Protein AF-0000000072998826 (afdb_homodimer)

Secondary structure (DSSP, 8-state):
-HHHHHHHHHHHHHHHHHHHHHHHHHHHHHHHHHHHHHHHHHHHHHHHHHHHHHHHHHHHHHHHHHHHHSPPP-SSHHHHHHHHHHHHHHHHHHSTTS---HHHHHHHHHH-TTSTTTHHHHHHHTTT-----------/-HHHHHHHHHHHHHHHHHHHHHHHHHHHHHHHHHHHHHHHHHHHHHHHHHHHHHHHHHHHHHHHHHHHHSPPP-SSHHHHHHHHHHHHHHHHHHSGGG---HHHHHHHHHH-TTSTTTHHHHHHHTTT-----------

Structure (mmCIF, N/CA/C/O backbone):
data_AF-0000000072998826-model_v1
#
loop_
_entity.id
_entity.type
_entity.pdbx_description
1 polymer 'Cathepsin propeptide inhibitor domain-containing protein'
#
loop_
_atom_site.group_PDB
_atom_site.id
_atom_site.type_symbol
_atom_site.label_atom_id
_atom_site.label_alt_id
_atom_site.label_comp_id
_atom_site.label_asym_id
_atom_site.label_entity_id
_atom_site.label_seq_id
_atom_site.pdbx_PDB_ins_code
_atom_site.Cartn_x
_atom_site.Cartn_y
_atom_site.Cartn_z
_atom_site.occupancy
_atom_site.B_iso_or_equiv
_atom_site.auth_seq_id
_atom_site.auth_comp_id
_atom_site.auth_asym_id
_atom_site.auth_atom_id
_atom_site.pdbx_PDB_model_num
ATOM 1 N N . MET A 1 1 ? 0.673 -56.906 -34.375 1 71.69 1 MET A N 1
ATOM 2 C CA . MET A 1 1 ? 1.195 -56.5 -33.062 1 71.69 1 MET A CA 1
ATOM 3 C C . MET A 1 1 ? 2.031 -55.219 -33.188 1 71.69 1 MET A C 1
ATOM 5 O O . MET A 1 1 ? 1.903 -54.312 -32.375 1 71.69 1 MET A O 1
ATOM 9 N N . ALA A 1 2 ? 2.758 -55 -34.25 1 84.88 2 ALA A N 1
ATOM 10 C CA . ALA A 1 2 ? 3.6 -53.844 -34.5 1 84.88 2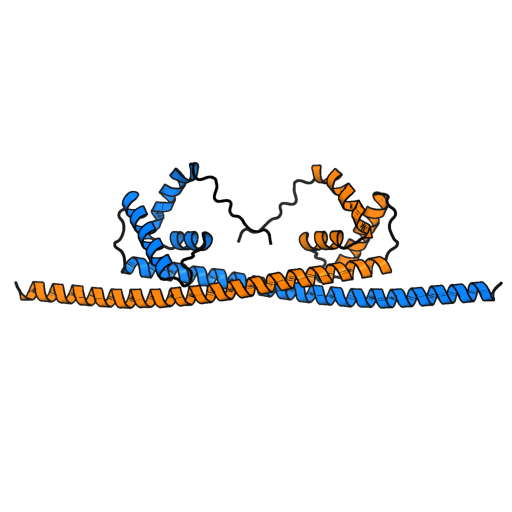 ALA A CA 1
ATOM 11 C C . ALA A 1 2 ? 2.752 -52.594 -34.688 1 84.88 2 ALA A C 1
ATOM 13 O O . ALA A 1 2 ? 3.047 -51.531 -34.125 1 84.88 2 ALA A O 1
ATOM 14 N N . ASP A 1 3 ? 1.588 -52.781 -35.312 1 88.94 3 ASP A N 1
ATOM 15 C CA . ASP A 1 3 ? 0.734 -51.656 -35.656 1 88.94 3 ASP A CA 1
ATOM 16 C C . ASP A 1 3 ? 0.104 -51.031 -34.438 1 88.94 3 ASP A C 1
ATOM 18 O O . ASP A 1 3 ? 0.026 -49.812 -34.312 1 88.94 3 ASP A O 1
ATOM 22 N N . PHE A 1 4 ? -0.142 -51.906 -33.5 1 91.56 4 PHE A N 1
ATOM 23 C CA . PHE A 1 4 ? -0.764 -51.469 -32.25 1 91.56 4 PHE A CA 1
ATOM 24 C C . PHE A 1 4 ? 0.203 -50.594 -31.453 1 91.56 4 PHE A C 1
ATOM 26 O O . PHE A 1 4 ? -0.167 -49.531 -30.969 1 91.56 4 PHE A O 1
ATOM 33 N N . TRP A 1 5 ? 1.417 -51 -31.266 1 91.62 5 TRP A N 1
ATOM 34 C CA . TRP A 1 5 ? 2.422 -50.281 -30.484 1 91.62 5 TRP A CA 1
ATOM 35 C C . TRP A 1 5 ? 2.797 -48.969 -31.141 1 91.62 5 TRP A C 1
ATOM 37 O O . TRP A 1 5 ? 3.02 -47.969 -30.469 1 91.62 5 TRP A O 1
ATOM 47 N N . ASP A 1 6 ? 2.832 -49 -32.469 1 89.88 6 ASP A N 1
ATOM 48 C CA . ASP A 1 6 ? 3.131 -47.781 -33.219 1 89.88 6 ASP A CA 1
ATOM 49 C C . ASP A 1 6 ? 2.033 -46.719 -33.031 1 89.88 6 ASP A C 1
ATOM 51 O O . ASP A 1 6 ? 2.322 -45.531 -32.844 1 89.88 6 ASP A O 1
ATOM 55 N N . ASP A 1 7 ? 0.836 -47.156 -33.062 1 90.12 7 ASP A N 1
ATOM 56 C CA . ASP A 1 7 ? -0.296 -46.281 -32.844 1 90.12 7 ASP A CA 1
ATOM 57 C C . ASP A 1 7 ? -0.26 -45.688 -31.422 1 90.12 7 ASP A C 1
ATOM 59 O O . ASP A 1 7 ? -0.515 -44.5 -31.219 1 90.12 7 ASP A O 1
ATOM 63 N N . LEU A 1 8 ? 0.048 -46.562 -30.469 1 91.31 8 LEU A N 1
ATOM 64 C CA . LEU A 1 8 ? 0.125 -46.125 -29.078 1 91.31 8 LEU A CA 1
ATOM 65 C C . LEU A 1 8 ? 1.233 -45.094 -28.875 1 91.31 8 LEU A C 1
ATOM 67 O O . LEU A 1 8 ? 1.051 -44.125 -28.172 1 91.31 8 LEU A O 1
ATOM 71 N N . LEU A 1 9 ? 2.338 -45.375 -29.453 1 91.25 9 LEU A N 1
ATOM 72 C CA . LEU A 1 9 ? 3.465 -44.438 -29.375 1 91.25 9 LEU A CA 1
ATOM 73 C C . LEU A 1 9 ? 3.117 -43.094 -29.984 1 91.25 9 LEU A C 1
ATOM 75 O O . LEU A 1 9 ? 3.502 -42.062 -29.469 1 91.25 9 LEU A O 1
ATOM 79 N N . GLU A 1 10 ? 2.465 -43.156 -31.172 1 90.06 10 GLU A N 1
ATOM 80 C CA . GLU A 1 10 ? 2.037 -41.938 -31.812 1 90.06 10 GLU A CA 1
ATOM 81 C C . GLU A 1 10 ? 1.059 -41.156 -30.938 1 90.06 10 GLU A C 1
ATOM 83 O O . GLU A 1 10 ? 1.143 -39.938 -30.844 1 90.06 10 GLU A O 1
ATOM 88 N N . GLN A 1 11 ? 0.151 -41.844 -30.312 1 90.38 11 GLN A N 1
ATOM 89 C CA . GLN A 1 11 ? -0.785 -41.219 -29.391 1 90.38 11 GLN A CA 1
ATOM 90 C C . GLN A 1 11 ? -0.051 -40.562 -28.219 1 90.38 11 GLN A C 1
ATOM 92 O O . GLN A 1 11 ? -0.371 -39.469 -27.797 1 90.38 11 GLN A O 1
ATOM 97 N N . CYS A 1 12 ? 0.859 -41.281 -27.641 1 88.88 12 CYS A N 1
ATOM 98 C CA . CYS A 1 12 ? 1.657 -40.781 -26.531 1 88.88 12 CYS A CA 1
ATOM 99 C C . CYS A 1 12 ? 2.428 -39.531 -26.938 1 88.88 12 CYS A C 1
ATOM 101 O O . CYS A 1 12 ? 2.48 -38.562 -26.188 1 88.88 12 CYS A O 1
ATOM 103 N N . ARG A 1 13 ? 2.973 -39.562 -28.109 1 87.88 13 ARG A N 1
ATOM 104 C CA . ARG A 1 13 ? 3.713 -38.438 -28.641 1 87.88 13 ARG A CA 1
ATOM 105 C C . ARG A 1 13 ? 2.799 -37.219 -28.828 1 87.88 13 ARG A C 1
ATOM 107 O O . ARG A 1 13 ? 3.162 -36.094 -28.469 1 87.88 13 ARG A O 1
ATOM 114 N N . ASN A 1 14 ? 1.736 -37.406 -29.469 1 88.88 14 ASN A N 1
ATOM 115 C CA . ASN A 1 14 ? 0.771 -36.344 -29.672 1 88.88 14 ASN A CA 1
ATOM 116 C C . ASN A 1 14 ? 0.321 -35.75 -28.344 1 88.88 14 ASN A C 1
ATOM 118 O O . ASN A 1 14 ? 0.207 -34.531 -28.219 1 88.88 14 ASN A O 1
ATOM 122 N N . GLN A 1 15 ? 0.046 -36.594 -27.344 1 87.06 15 GLN A N 1
ATOM 123 C CA . GLN A 1 15 ? -0.344 -36.125 -26.016 1 87.06 15 GLN A CA 1
ATOM 124 C C . GLN A 1 15 ? 0.776 -35.312 -25.375 1 87.06 15 GLN A C 1
ATOM 126 O O . GLN A 1 15 ? 0.521 -34.281 -24.734 1 87.06 15 GLN A O 1
ATOM 131 N N . TYR A 1 16 ? 1.917 -35.781 -25.562 1 87.62 16 TYR A N 1
ATOM 132 C CA . TYR A 1 16 ? 3.076 -35.062 -25.016 1 87.62 16 TYR A CA 1
ATOM 133 C C . TYR A 1 16 ? 3.219 -33.688 -25.641 1 87.62 16 TYR A C 1
ATOM 135 O O . TYR A 1 16 ? 3.434 -32.719 -24.922 1 87.62 16 TYR A O 1
ATOM 143 N N . GLU A 1 17 ? 3.133 -33.594 -26.938 1 89.44 17 GLU A N 1
ATOM 144 C CA . GLU A 1 17 ? 3.24 -32.344 -27.656 1 89.44 17 GLU A CA 1
ATOM 145 C C . GLU A 1 17 ? 2.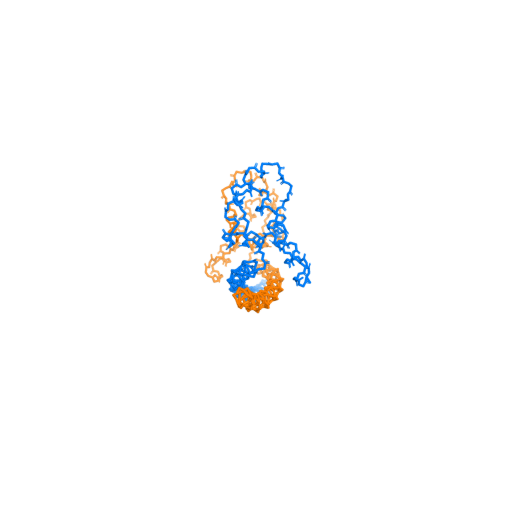121 -31.375 -27.234 1 89.44 17 GLU A C 1
ATOM 147 O O . GLU A 1 17 ? 2.354 -30.188 -27.062 1 89.44 17 GLU A O 1
ATOM 152 N N . PHE A 1 18 ? 1.027 -31.969 -27.125 1 89.19 18 PHE A N 1
ATOM 153 C CA . PHE A 1 18 ? -0.114 -31.172 -26.688 1 89.19 18 PHE A CA 1
ATOM 154 C C . PHE A 1 18 ? 0.123 -30.609 -25.281 1 89.19 18 PHE A C 1
ATOM 156 O O . PHE A 1 18 ? -0.052 -29.422 -25.047 1 89.19 18 PHE A O 1
ATOM 163 N N . ASN A 1 19 ? 0.564 -31.422 -24.391 1 89.5 19 ASN A N 1
ATOM 164 C CA . ASN A 1 19 ? 0.85 -31 -23.016 1 89.5 19 ASN A CA 1
ATOM 165 C C . ASN A 1 19 ? 1.956 -29.953 -22.969 1 89.5 19 ASN A C 1
ATOM 167 O O . ASN A 1 19 ? 1.872 -28.984 -22.219 1 89.5 19 ASN A O 1
ATOM 171 N N . GLN A 1 20 ? 2.885 -30.203 -23.844 1 92.38 20 GLN A N 1
ATOM 172 C CA . GLN A 1 20 ? 3.994 -29.25 -23.891 1 92.38 20 GLN A CA 1
ATOM 173 C C . GLN A 1 20 ? 3.529 -27.891 -24.391 1 92.38 20 GLN A C 1
ATOM 175 O O . GLN A 1 20 ? 3.971 -26.844 -23.891 1 92.38 20 GLN A O 1
ATOM 180 N N . GLY A 1 21 ? 2.676 -27.922 -25.375 1 93.62 21 GLY A N 1
ATOM 181 C CA . GLY A 1 21 ? 2.104 -26.688 -25.859 1 93.62 21 GLY A CA 1
ATOM 182 C C . GLY A 1 21 ? 1.329 -25.922 -24.812 1 93.62 21 GLY A C 1
ATOM 183 O O . GLY A 1 21 ? 1.486 -24.703 -24.672 1 93.62 21 GLY A O 1
ATOM 184 N N . PHE A 1 22 ? 0.55 -26.641 -24.016 1 95.06 22 PHE A N 1
ATOM 185 C CA . PHE A 1 22 ? -0.232 -26 -22.953 1 95.06 22 PHE A CA 1
ATOM 186 C C . PHE A 1 22 ? 0.671 -25.531 -21.828 1 95.06 22 PHE A C 1
ATOM 188 O O . PHE A 1 22 ? 0.442 -24.484 -21.234 1 95.06 22 PHE A O 1
ATOM 195 N N . ALA A 1 23 ? 1.641 -26.297 -21.484 1 95.38 23 ALA A N 1
ATOM 196 C CA . ALA A 1 23 ? 2.592 -25.906 -20.453 1 95.38 23 ALA A CA 1
ATOM 197 C C . ALA A 1 23 ? 3.295 -24.594 -20.828 1 95.38 23 ALA A C 1
ATOM 199 O O . ALA A 1 23 ? 3.426 -23.703 -20 1 95.38 23 ALA A O 1
ATOM 200 N N . ASN A 1 24 ? 3.689 -24.516 -22.094 1 95.38 24 ASN A N 1
ATOM 201 C CA . ASN A 1 24 ? 4.324 -23.297 -22.578 1 95.38 24 ASN A CA 1
ATOM 202 C C . ASN A 1 24 ? 3.371 -22.109 -22.516 1 95.38 24 ASN A C 1
ATOM 204 O O . ASN A 1 24 ? 3.777 -21 -22.188 1 95.38 24 ASN A O 1
ATOM 208 N N . HIS A 1 25 ? 2.176 -22.438 -22.906 1 96.88 25 HIS A N 1
ATOM 209 C CA . HIS A 1 25 ? 1.159 -21.391 -22.844 1 96.88 25 HIS A CA 1
ATOM 210 C C . HIS A 1 25 ? 0.992 -20.859 -21.422 1 96.88 25 HIS A C 1
ATOM 212 O O . HIS A 1 25 ? 1.025 -19.641 -21.203 1 96.88 25 HIS A O 1
ATOM 218 N N . TYR A 1 26 ? 0.845 -21.688 -20.469 1 97 26 TYR A N 1
ATOM 219 C CA . TYR A 1 26 ? 0.688 -21.281 -19.062 1 97 26 TYR A CA 1
ATOM 220 C C . TYR A 1 26 ? 1.938 -20.578 -18.562 1 97 26 TYR A C 1
ATOM 222 O O . TYR A 1 26 ? 1.846 -19.594 -17.812 1 97 26 TYR A O 1
ATOM 230 N N . GLN A 1 27 ? 3.057 -21.016 -18.938 1 96.31 27 GLN A N 1
ATOM 231 C CA . GLN A 1 27 ? 4.309 -20.375 -18.562 1 96.31 27 GLN A CA 1
ATOM 232 C C . GLN A 1 27 ? 4.363 -18.938 -19.062 1 96.31 27 GLN A C 1
ATOM 234 O O . GLN A 1 27 ? 4.723 -18.031 -18.312 1 96.31 27 GLN A O 1
ATOM 239 N N . ASP A 1 28 ? 4.012 -18.797 -20.312 1 96 28 ASP A N 1
ATOM 240 C CA . ASP A 1 28 ? 3.975 -17.453 -20.875 1 96 28 ASP A CA 1
ATOM 241 C C . ASP A 1 28 ? 3.012 -16.547 -20.109 1 96 28 ASP A C 1
ATOM 243 O O . ASP A 1 28 ? 3.324 -15.391 -19.828 1 96 28 ASP A O 1
ATOM 247 N N . GLN A 1 29 ? 1.912 -17.125 -19.75 1 96.69 29 GLN A N 1
ATOM 248 C CA . GLN A 1 29 ? 0.887 -16.359 -19.047 1 96.69 29 GLN A CA 1
ATOM 249 C C . GLN A 1 29 ? 1.361 -15.945 -17.656 1 96.69 29 GLN A C 1
ATOM 251 O O . GLN A 1 29 ? 1.217 -14.789 -17.266 1 96.69 29 GLN A O 1
ATOM 256 N N . PHE A 1 30 ? 1.931 -16.844 -16.891 1 95.38 30 PHE A N 1
ATOM 257 C CA . PHE A 1 30 ? 2.273 -16.438 -15.531 1 95.38 30 PHE A CA 1
ATOM 258 C C . PHE A 1 30 ? 3.51 -15.555 -15.531 1 95.38 30 PHE A C 1
ATOM 260 O O . PHE A 1 30 ? 3.705 -14.758 -14.609 1 95.38 30 PHE A O 1
ATOM 267 N N . MET A 1 31 ? 4.32 -15.672 -16.625 1 94.75 31 MET A N 1
ATOM 268 C CA . MET A 1 31 ? 5.426 -14.727 -16.75 1 94.75 31 MET A CA 1
ATOM 269 C C . MET A 1 31 ? 4.906 -13.312 -17 1 94.75 31 MET A C 1
ATOM 271 O O . MET A 1 31 ? 5.406 -12.352 -16.406 1 94.75 31 MET A O 1
ATOM 275 N N . LYS A 1 32 ? 3.908 -13.172 -17.797 1 95.56 32 LYS A N 1
ATOM 276 C CA . LYS A 1 32 ? 3.271 -11.883 -18.047 1 95.56 32 LYS A CA 1
ATOM 277 C C . LYS A 1 32 ? 2.617 -11.344 -16.781 1 95.56 32 LYS A C 1
ATOM 279 O O . LYS A 1 32 ? 2.748 -10.156 -16.469 1 95.56 32 LYS A O 1
ATOM 284 N N . ASN A 1 33 ? 1.983 -12.227 -16.094 1 94.94 33 ASN A N 1
ATOM 285 C CA . ASN A 1 33 ? 1.354 -11.828 -14.828 1 94.94 33 ASN A CA 1
ATOM 286 C C . ASN A 1 33 ? 2.387 -11.359 -13.812 1 94.94 33 ASN A C 1
ATOM 288 O O . ASN A 1 33 ? 2.164 -10.375 -13.102 1 94.94 33 ASN A O 1
ATOM 292 N N . PHE A 1 34 ? 3.471 -12.031 -13.789 1 94.31 34 PHE A N 1
ATOM 293 C CA . PHE A 1 34 ? 4.52 -11.68 -12.844 1 94.31 34 PHE A CA 1
ATOM 294 C C . PHE A 1 34 ? 5.105 -10.312 -13.156 1 94.31 34 PHE A C 1
ATOM 296 O O . PHE A 1 34 ? 5.316 -9.5 -12.258 1 94.31 34 PHE A O 1
ATOM 303 N N . LYS A 1 35 ? 5.289 -10.031 -14.383 1 94.38 35 LYS A N 1
ATOM 304 C CA . LYS A 1 35 ? 5.785 -8.727 -14.805 1 94.38 35 LYS A CA 1
ATOM 305 C C . LYS A 1 35 ? 4.797 -7.617 -14.438 1 94.38 35 LYS A C 1
ATOM 307 O O . LYS A 1 35 ? 5.195 -6.559 -13.953 1 94.38 35 LYS A O 1
ATOM 312 N N . LYS A 1 36 ? 3.584 -7.91 -14.68 1 96.06 36 LYS A N 1
ATOM 313 C CA . LYS A 1 36 ? 2.553 -6.941 -14.32 1 96.06 36 LYS A CA 1
ATOM 314 C C . LYS A 1 36 ? 2.514 -6.711 -12.812 1 96.06 36 LYS A C 1
ATOM 316 O O . LYS A 1 36 ? 2.324 -5.578 -12.359 1 96.06 36 LYS A O 1
ATOM 321 N N . TYR A 1 37 ? 2.729 -7.754 -12.094 1 95.06 37 TYR A N 1
ATOM 322 C CA . TYR A 1 37 ? 2.773 -7.645 -10.641 1 95.06 37 TYR A CA 1
ATOM 323 C C . TYR A 1 37 ? 3.943 -6.777 -10.195 1 95.06 37 TYR A C 1
ATOM 325 O O . TYR A 1 37 ? 3.787 -5.91 -9.328 1 95.06 37 TYR A O 1
ATOM 333 N N . GLU A 1 38 ? 5.035 -6.973 -10.758 1 93.25 38 GLU A N 1
ATOM 334 C CA . GLU A 1 38 ? 6.211 -6.168 -10.438 1 93.25 38 GLU A CA 1
ATOM 335 C C . GLU A 1 38 ? 5.977 -4.695 -10.766 1 93.25 38 GLU A C 1
ATOM 337 O O . GLU A 1 38 ? 6.406 -3.812 -10.016 1 93.25 38 GLU A O 1
ATOM 342 N N . GLU A 1 39 ? 5.309 -4.449 -11.875 1 95.69 39 GLU A N 1
ATOM 343 C CA . GLU A 1 39 ? 4.953 -3.082 -12.25 1 95.69 39 GLU A CA 1
ATOM 344 C C . GLU A 1 39 ? 4.043 -2.445 -11.203 1 95.69 39 GLU A C 1
ATOM 346 O O . GLU A 1 39 ? 4.23 -1.286 -10.828 1 95.69 39 GLU A O 1
ATOM 351 N N . LEU A 1 40 ? 3.121 -3.229 -10.695 1 96.5 40 LEU A N 1
ATOM 352 C CA . LEU A 1 40 ? 2.201 -2.734 -9.68 1 96.5 40 LEU A CA 1
ATOM 353 C C . LEU A 1 40 ? 2.938 -2.447 -8.375 1 96.5 40 LEU A C 1
ATOM 355 O O . LEU A 1 40 ? 2.615 -1.484 -7.672 1 96.5 40 LEU A O 1
ATOM 359 N N . LEU A 1 41 ? 3.953 -3.266 -8.078 1 94.81 41 LEU A N 1
ATOM 360 C CA . LEU A 1 41 ? 4.758 -3.023 -6.887 1 94.81 41 LEU A CA 1
ATOM 361 C C . LEU A 1 41 ? 5.512 -1.702 -7 1 94.81 41 LEU A C 1
ATOM 363 O O . LEU A 1 41 ? 5.641 -0.971 -6.016 1 94.81 41 LEU A O 1
ATOM 367 N N . ARG A 1 42 ? 5.969 -1.384 -8.148 1 96.44 42 ARG A N 1
ATOM 368 C CA . ARG A 1 42 ? 6.664 -0.123 -8.383 1 96.44 42 ARG A CA 1
ATOM 369 C C . ARG A 1 42 ? 5.711 1.062 -8.25 1 96.44 42 ARG A C 1
ATOM 371 O O . ARG A 1 42 ? 6.051 2.07 -7.629 1 96.44 42 ARG A O 1
ATOM 378 N N . GLU A 1 43 ? 4.547 0.903 -8.766 1 97.56 43 GLU A N 1
ATOM 379 C CA . GLU A 1 43 ? 3.533 1.944 -8.641 1 97.56 43 GLU A CA 1
ATOM 380 C C . GLU A 1 43 ? 3.158 2.176 -7.184 1 97.56 43 GLU A C 1
ATOM 382 O O . GLU A 1 43 ? 3.031 3.32 -6.742 1 97.56 43 GLU A O 1
ATOM 387 N N . GLU A 1 44 ? 2.994 1.08 -6.473 1 96.75 44 GLU A N 1
ATOM 388 C CA . GLU A 1 44 ? 2.67 1.152 -5.051 1 96.75 44 GLU A CA 1
ATOM 389 C C . GLU A 1 44 ? 3.752 1.897 -4.277 1 96.75 44 GLU A C 1
ATOM 391 O O . GLU A 1 44 ? 3.445 2.717 -3.406 1 96.75 44 GLU A O 1
ATOM 396 N N . SER A 1 45 ? 4.949 1.613 -4.609 1 97 45 SER A N 1
ATOM 397 C CA . SER A 1 45 ? 6.074 2.273 -3.957 1 97 45 SER A CA 1
ATOM 398 C C . SER A 1 45 ? 6.059 3.777 -4.215 1 97 45 SER A C 1
ATOM 400 O O . SER A 1 45 ? 6.332 4.57 -3.309 1 97 45 SER A O 1
ATOM 402 N N . GLU A 1 46 ? 5.723 4.145 -5.391 1 97.94 46 GLU A N 1
ATOM 403 C CA . GLU A 1 46 ? 5.648 5.559 -5.746 1 97.94 46 GLU A CA 1
ATOM 404 C C . GLU A 1 46 ? 4.504 6.254 -5.012 1 97.94 46 GLU A C 1
ATOM 406 O O . GLU A 1 46 ? 4.664 7.371 -4.52 1 97.94 46 GLU A O 1
ATOM 411 N N . ILE A 1 47 ? 3.414 5.574 -4.93 1 98.06 47 ILE A N 1
ATOM 412 C CA . ILE A 1 47 ? 2.268 6.113 -4.203 1 98.06 47 ILE A CA 1
ATOM 413 C C . ILE A 1 47 ? 2.635 6.32 -2.736 1 98.06 47 ILE A C 1
ATOM 415 O O . ILE A 1 47 ? 2.311 7.355 -2.148 1 98.06 47 ILE A O 1
ATOM 419 N N . ASN A 1 48 ? 3.354 5.41 -2.174 1 96.75 48 ASN A N 1
ATOM 420 C CA . ASN A 1 48 ? 3.777 5.504 -0.782 1 96.75 48 ASN A CA 1
ATOM 421 C C . ASN A 1 48 ? 4.715 6.688 -0.561 1 96.75 48 ASN A C 1
ATOM 423 O O . ASN A 1 48 ? 4.598 7.402 0.436 1 96.75 48 ASN A O 1
ATOM 427 N N . LYS A 1 49 ? 5.582 6.895 -1.468 1 97.19 49 LYS A N 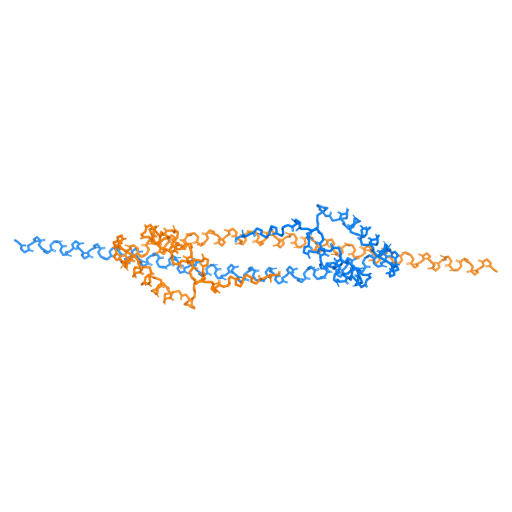1
ATOM 428 C CA . LYS A 1 49 ? 6.477 8.047 -1.395 1 97.19 49 LYS A CA 1
ATOM 429 C C . LYS A 1 49 ? 5.695 9.352 -1.45 1 97.19 49 LYS A C 1
ATOM 431 O O . LYS A 1 49 ? 5.957 10.273 -0.671 1 97.19 49 LYS A O 1
ATOM 436 N N . GLN A 1 50 ? 4.777 9.414 -2.312 1 97.75 50 GLN A N 1
ATOM 437 C CA . GLN A 1 50 ? 3.955 10.609 -2.451 1 97.75 50 GLN A CA 1
ATOM 438 C C . GLN A 1 50 ? 3.137 10.859 -1.188 1 97.75 50 GLN A C 1
ATOM 440 O O . GLN A 1 50 ? 3.049 12 -0.716 1 97.75 50 GLN A O 1
ATOM 445 N N . LYS A 1 51 ? 2.568 9.805 -0.625 1 95.94 51 LYS A N 1
ATOM 446 C CA . LYS A 1 51 ? 1.78 9.93 0.597 1 95.94 51 LYS A CA 1
ATOM 447 C C . LYS A 1 51 ? 2.623 10.484 1.74 1 95.94 51 LYS A C 1
ATOM 449 O O . LYS A 1 51 ? 2.18 11.375 2.467 1 95.94 51 LYS A O 1
ATOM 454 N N . ARG A 1 52 ? 3.814 10 1.832 1 95.06 52 ARG A N 1
ATOM 455 C CA . ARG A 1 52 ? 4.719 10.477 2.875 1 95.06 52 ARG A CA 1
ATOM 456 C C . ARG A 1 52 ? 5.016 11.969 2.703 1 95.06 52 ARG A C 1
ATOM 458 O O . ARG A 1 52 ? 5 12.727 3.676 1 95.06 52 ARG A O 1
ATOM 465 N N . THR A 1 53 ? 5.215 12.312 1.476 1 96.81 53 THR A N 1
ATOM 466 C CA . THR A 1 53 ? 5.531 13.703 1.185 1 96.81 53 THR A CA 1
ATOM 467 C C . THR A 1 53 ? 4.332 14.602 1.474 1 96.81 53 THR A C 1
ATOM 469 O O . THR A 1 53 ? 4.469 15.641 2.133 1 96.81 53 THR A O 1
ATOM 472 N N . ILE A 1 54 ? 3.188 14.203 1.061 1 96.94 54 ILE A N 1
ATOM 473 C CA . ILE A 1 54 ? 1.979 15.008 1.213 1 96.94 54 ILE A CA 1
ATOM 474 C C . ILE A 1 54 ? 1.637 15.148 2.693 1 96.94 54 ILE A C 1
ATOM 476 O O . ILE A 1 54 ? 1.248 16.234 3.148 1 96.94 54 ILE A O 1
ATOM 480 N N . ILE A 1 55 ? 1.811 14.109 3.449 1 95.31 55 ILE A N 1
ATOM 481 C CA . ILE A 1 55 ? 1.492 14.133 4.871 1 95.31 55 ILE A CA 1
ATOM 482 C C . ILE A 1 55 ? 2.439 15.086 5.598 1 95.31 55 ILE A C 1
ATOM 484 O O . ILE A 1 55 ? 2.025 15.812 6.508 1 95.31 55 ILE A O 1
ATOM 488 N N . ARG A 1 56 ? 3.678 15.055 5.125 1 95.69 56 ARG A N 1
ATOM 489 C CA . ARG A 1 56 ? 4.648 15.969 5.719 1 95.69 56 ARG A CA 1
ATOM 490 C C . ARG A 1 56 ? 4.258 17.422 5.477 1 95.69 56 ARG A C 1
ATOM 492 O O . ARG A 1 56 ? 4.266 18.234 6.402 1 95.69 56 ARG A O 1
ATOM 499 N N . ILE A 1 57 ? 3.924 17.75 4.297 1 97.12 57 ILE A N 1
ATOM 500 C CA . ILE A 1 57 ? 3.525 19.109 3.932 1 97.12 57 ILE A CA 1
ATOM 501 C C . ILE A 1 57 ? 2.23 19.484 4.648 1 97.12 57 ILE A C 1
ATOM 503 O O . ILE A 1 57 ? 2.096 20.594 5.172 1 97.12 57 ILE A O 1
ATOM 507 N N . PHE A 1 58 ? 1.267 18.516 4.691 1 97.19 58 PHE A N 1
ATOM 508 C CA . PHE A 1 58 ? 0.002 18.688 5.395 1 97.19 58 PHE A CA 1
ATOM 509 C C . PHE A 1 58 ? 0.242 19.047 6.859 1 97.19 58 PHE A C 1
ATOM 511 O O . PHE A 1 58 ? -0.282 20.047 7.355 1 97.19 58 PHE A O 1
ATOM 518 N N . ALA A 1 59 ? 1.046 18.281 7.473 1 95.62 59 ALA A N 1
ATOM 519 C CA . ALA A 1 59 ? 1.326 18.469 8.891 1 95.62 59 ALA A CA 1
ATOM 520 C C . ALA A 1 59 ? 1.979 19.828 9.141 1 95.62 59 ALA A C 1
ATOM 522 O O . ALA A 1 59 ? 1.638 20.516 10.102 1 95.62 59 ALA A O 1
ATOM 523 N N . HIS A 1 60 ? 2.887 20.188 8.25 1 97.19 60 HIS A N 1
ATOM 524 C CA . HIS A 1 60 ? 3.543 21.5 8.359 1 97.19 60 HIS A CA 1
ATOM 525 C C . HIS A 1 60 ? 2.537 22.625 8.227 1 97.19 60 HIS A C 1
ATOM 527 O O . HIS A 1 60 ? 2.518 23.547 9.055 1 97.19 60 HIS A O 1
ATOM 533 N N . ASN A 1 61 ? 1.708 22.547 7.246 1 97.5 61 ASN A N 1
ATOM 534 C CA . ASN A 1 61 ? 0.719 23.594 7.008 1 97.5 61 ASN A CA 1
ATOM 535 C C . ASN A 1 61 ? -0.274 23.703 8.164 1 97.5 61 ASN A C 1
ATOM 537 O O . ASN A 1 61 ? -0.684 24.797 8.531 1 97.5 61 ASN A O 1
ATOM 541 N N . VAL A 1 62 ? -0.657 22.547 8.758 1 97.25 62 VAL A N 1
ATOM 542 C CA . VAL A 1 62 ? -1.573 22.547 9.891 1 97.25 62 VAL A CA 1
ATOM 543 C C . VAL A 1 62 ? -0.907 23.219 11.094 1 97.25 62 VAL A C 1
ATOM 545 O O . VAL A 1 62 ? -1.545 23.984 11.812 1 97.25 62 VAL A O 1
ATOM 548 N N . ALA A 1 63 ? 0.378 22.953 11.297 1 96.5 63 ALA A N 1
ATOM 549 C CA . ALA A 1 63 ? 1.101 23.562 12.406 1 96.5 63 ALA A CA 1
ATOM 550 C C . ALA A 1 63 ? 1.167 25.078 12.242 1 96.5 63 ALA A C 1
ATOM 552 O O . ALA A 1 63 ? 0.885 25.828 13.18 1 96.5 63 ALA A O 1
ATOM 553 N N . GLU A 1 64 ? 1.473 25.594 11.047 1 97.19 64 GLU A N 1
ATOM 554 C CA . GLU A 1 64 ? 1.542 27.016 10.773 1 97.19 64 GLU A CA 1
ATOM 555 C C . GLU A 1 64 ? 0.177 27.688 10.938 1 97.19 64 GLU A C 1
ATOM 557 O O . GLU A 1 64 ? 0.068 28.75 11.555 1 97.19 64 GLU A O 1
ATOM 562 N N . TRP A 1 65 ? -0.83 27 10.438 1 97.75 65 TRP A N 1
ATOM 563 C CA . TRP A 1 65 ? -2.209 27.453 10.602 1 97.75 65 TRP A CA 1
ATOM 564 C C . TRP A 1 65 ? -2.562 27.594 12.078 1 97.75 65 TRP A C 1
ATOM 566 O O . TRP A 1 65 ? -3.082 28.625 12.5 1 97.75 65 TRP A O 1
ATOM 576 N N . ALA A 1 66 ? -2.244 26.641 12.867 1 96.12 66 ALA A N 1
ATOM 577 C CA . ALA A 1 66 ? -2.564 26.625 14.289 1 96.12 66 ALA A CA 1
ATOM 578 C C . ALA A 1 66 ? -1.816 27.734 15.031 1 96.12 66 ALA A C 1
ATOM 580 O O . ALA A 1 66 ? -2.379 28.391 15.906 1 96.12 66 ALA A O 1
ATOM 581 N N . HIS A 1 67 ? -0.55 27.953 14.625 1 95.5 67 HIS A N 1
ATOM 582 C CA . HIS A 1 67 ? 0.284 28.938 15.297 1 95.5 67 HIS A CA 1
ATOM 583 C C . HIS A 1 67 ? -0.212 30.359 15.023 1 95.5 67 HIS A C 1
ATOM 585 O O . HIS A 1 67 ? 0.081 31.281 15.789 1 95.5 67 HIS A O 1
ATOM 591 N N . LEU A 1 68 ? -0.98 30.516 14.016 1 95.19 68 LEU A N 1
ATOM 592 C CA . LEU A 1 68 ? -1.548 31.812 13.672 1 95.19 68 LEU A CA 1
ATOM 593 C C . LEU A 1 68 ? -2.92 31.984 14.312 1 95.19 68 LEU A C 1
ATOM 595 O O . LEU A 1 68 ? -3.33 33.125 14.602 1 95.19 68 LEU A O 1
ATOM 599 N N . LYS A 1 69 ? -3.537 30.875 14.617 1 93.62 69 LYS A N 1
ATOM 600 C CA . LYS A 1 69 ? -4.941 30.922 15.016 1 93.62 69 LYS A CA 1
ATOM 601 C C . LYS A 1 69 ? -5.09 30.828 16.531 1 93.62 69 LYS A C 1
ATOM 603 O O . LYS A 1 69 ? -6.055 31.344 17.094 1 93.62 69 LYS A O 1
ATOM 608 N N . PHE A 1 70 ? -4.188 30.125 17.062 1 93.12 70 PHE A N 1
ATOM 609 C CA . PHE A 1 70 ? -4.348 29.844 18.484 1 93.12 70 PHE A CA 1
ATOM 610 C C . PHE A 1 70 ? -3.246 30.516 19.297 1 93.12 70 PHE A C 1
ATOM 612 O O . PHE A 1 70 ? -2.221 30.922 18.75 1 93.12 70 PHE A O 1
ATOM 619 N N . THR A 1 71 ? -3.561 30.625 20.641 1 92.56 71 THR A N 1
ATOM 620 C CA . THR A 1 71 ? -2.564 31.156 21.562 1 92.56 71 THR A CA 1
ATOM 621 C C . THR A 1 71 ? -1.572 30.062 21.969 1 92.56 71 THR A C 1
ATOM 623 O O . THR A 1 71 ? -1.964 28.922 22.219 1 92.56 71 THR A O 1
ATOM 626 N N . ARG A 1 72 ? -0.331 30.438 21.969 1 93.81 72 ARG A N 1
ATOM 627 C CA . ARG A 1 72 ? 0.713 29.5 22.375 1 93.81 72 ARG A CA 1
ATOM 628 C C . ARG A 1 72 ? 0.451 28.953 23.766 1 93.81 72 ARG A C 1
ATOM 630 O O . ARG A 1 72 ? 0.292 29.719 24.719 1 93.81 72 ARG A O 1
ATOM 637 N N . PRO A 1 73 ? 0.453 27.656 23.812 1 93 73 PRO A N 1
ATOM 638 C CA . PRO A 1 73 ? 0.23 27.094 25.156 1 93 73 PRO A CA 1
ATOM 639 C C . PRO A 1 73 ? 1.437 27.25 26.078 1 93 73 PRO A C 1
ATOM 641 O O . PRO A 1 73 ? 2.574 27.328 25.594 1 93 73 PRO A O 1
ATOM 644 N N . THR A 1 74 ? 1.105 27.328 27.391 1 91.25 74 THR A N 1
ATOM 645 C CA . THR A 1 74 ? 2.182 27.281 28.375 1 91.25 74 THR A CA 1
ATOM 646 C C . THR A 1 74 ? 2.729 25.859 28.516 1 91.25 74 THR A C 1
ATOM 648 O O . THR A 1 74 ? 2.219 24.922 27.891 1 91.25 74 THR A O 1
ATOM 651 N N . ASN A 1 75 ? 3.781 25.656 29.281 1 87.06 75 ASN A N 1
ATOM 652 C CA . ASN A 1 75 ? 4.41 24.344 29.453 1 87.06 75 ASN A CA 1
ATOM 653 C C . ASN A 1 75 ? 3.609 23.469 30.406 1 87.06 75 ASN A C 1
ATOM 655 O O . ASN A 1 75 ? 3.939 22.297 30.594 1 87.06 75 ASN A O 1
ATOM 659 N N . GLU A 1 76 ? 2.518 23.969 30.891 1 87.56 76 GLU A N 1
ATOM 660 C CA . GLU A 1 76 ? 1.652 23.172 31.75 1 87.56 76 GLU A CA 1
ATOM 661 C C . GLU A 1 76 ? 0.872 22.141 30.953 1 87.56 76 GLU A C 1
ATOM 663 O O . GLU A 1 76 ? 0.382 22.422 29.859 1 87.56 76 GLU A O 1
ATOM 668 N N . LYS A 1 77 ? 0.703 21.016 31.531 1 85.38 77 LYS A N 1
ATOM 669 C CA . LYS A 1 77 ? 0.037 19.891 30.875 1 85.38 77 LYS A CA 1
ATOM 670 C C . LYS A 1 77 ? -1.369 20.281 30.422 1 85.38 77 LYS A C 1
ATOM 672 O O . LYS A 1 77 ? -1.77 19.969 29.297 1 85.38 77 LYS A O 1
ATOM 677 N N . LYS A 1 78 ? -2.059 20.859 31.312 1 88.81 78 LYS A N 1
ATOM 678 C CA . LYS A 1 78 ? -3.438 21.234 31 1 88.81 78 LYS A CA 1
ATOM 679 C C . LYS A 1 78 ? -3.496 22.188 29.797 1 88.81 78 LYS A C 1
ATOM 681 O O . LYS A 1 78 ? -4.359 22.047 28.938 1 88.81 78 LYS A O 1
ATOM 686 N N . SER A 1 79 ? -2.588 23.172 29.75 1 91.12 79 SER A N 1
ATOM 687 C CA . SER A 1 79 ? -2.539 24.141 28.672 1 91.12 79 SER A CA 1
ATOM 688 C C . SER A 1 79 ? -2.213 23.484 27.328 1 91.12 79 SER A C 1
ATOM 690 O O . SER A 1 79 ? -2.846 23.766 26.312 1 91.12 79 SER A O 1
ATOM 692 N N . GLN A 1 80 ? -1.319 22.609 27.328 1 89.19 80 GLN A N 1
ATOM 693 C CA . GLN A 1 80 ? -0.931 21.875 26.125 1 89.19 80 GLN A CA 1
ATOM 694 C C . GLN A 1 80 ? -2.068 21 25.641 1 89.19 80 GLN A C 1
ATOM 696 O O . GLN A 1 80 ? -2.357 20.953 24.438 1 89.19 80 GLN A O 1
ATOM 701 N N . HIS A 1 81 ? -2.672 20.328 26.625 1 89.44 81 HIS A N 1
ATOM 702 C CA . HIS A 1 81 ? -3.795 19.469 26.297 1 89.44 81 HIS A CA 1
ATOM 703 C C . HIS A 1 81 ? -4.93 20.25 25.656 1 89.44 81 HIS A C 1
ATOM 705 O O . HIS A 1 81 ? -5.504 19.828 24.641 1 89.44 81 HIS A O 1
ATOM 711 N N . MET A 1 82 ? -5.227 21.359 26.234 1 92.62 82 MET A N 1
ATOM 712 C CA . MET A 1 82 ? -6.305 22.203 25.719 1 92.62 82 MET A CA 1
ATOM 713 C C . MET A 1 82 ? -5.992 22.672 24.297 1 92.62 82 MET A C 1
ATOM 715 O O . MET A 1 82 ? -6.859 22.656 23.422 1 92.62 82 MET A O 1
ATOM 719 N N . TYR A 1 83 ? -4.734 23.047 24.109 1 94.38 83 TYR A N 1
ATOM 720 C CA . TYR A 1 83 ? -4.301 23.484 22.781 1 94.38 83 TYR A CA 1
ATOM 721 C C . TYR A 1 83 ? -4.484 22.375 21.75 1 94.38 83 TYR A C 1
ATOM 723 O O . TYR A 1 83 ? -5.113 22.594 20.719 1 94.38 83 TYR A O 1
ATOM 731 N N . VAL A 1 84 ? -3.988 21.219 22.047 1 91.62 84 VAL A N 1
ATOM 732 C CA . VAL A 1 84 ? -4.012 20.094 21.125 1 91.62 84 VAL A CA 1
ATOM 733 C C . VAL A 1 84 ? -5.457 19.688 20.828 1 91.62 84 VAL A C 1
ATOM 735 O O . VAL A 1 84 ? -5.828 19.484 19.672 1 91.62 84 VAL A O 1
ATOM 738 N N . THR A 1 85 ? -6.266 19.625 21.875 1 91.25 85 THR A N 1
ATOM 739 C CA . THR A 1 85 ? -7.66 19.219 21.75 1 91.25 85 THR A CA 1
ATOM 740 C C . THR A 1 85 ? -8.438 20.234 20.891 1 91.25 85 THR A C 1
ATOM 742 O O . THR A 1 85 ? -9.156 19.844 19.969 1 91.25 85 THR A O 1
ATOM 745 N N . THR A 1 86 ? -8.273 21.469 21.234 1 94.44 86 THR A N 1
ATOM 746 C CA . THR A 1 86 ? -8.977 22.516 20.5 1 94.44 86 THR A CA 1
ATOM 747 C C . THR A 1 86 ? -8.547 22.531 19.031 1 94.44 86 THR A C 1
ATOM 749 O O . THR A 1 86 ? -9.391 22.578 18.125 1 94.44 86 THR A O 1
ATOM 752 N N . LYS A 1 87 ? -7.246 22.5 18.812 1 94.12 87 LYS A N 1
ATOM 753 C CA . LYS A 1 87 ? -6.691 22.469 17.469 1 94.12 87 LYS A CA 1
ATOM 754 C C . LYS A 1 87 ? -7.25 21.281 16.672 1 94.12 87 LYS A C 1
ATOM 756 O O . LYS A 1 87 ? -7.73 21.453 15.547 1 94.12 87 LYS A O 1
ATOM 761 N N . ASN A 1 88 ? -7.203 20.125 17.281 1 90.88 88 ASN A N 1
ATOM 762 C CA . ASN A 1 88 ? -7.648 18.922 16.609 1 90.88 88 ASN A CA 1
ATOM 763 C C . ASN A 1 88 ? -9.141 18.953 16.297 1 90.88 88 ASN A C 1
ATOM 765 O O . ASN A 1 88 ? -9.578 18.516 15.234 1 90.88 88 ASN A O 1
ATOM 769 N N . ASN A 1 89 ? -9.883 19.453 17.234 1 92.75 89 ASN A N 1
ATOM 770 C CA . ASN A 1 89 ? -11.328 19.578 17.031 1 92.75 89 ASN A CA 1
ATOM 771 C C . ASN A 1 89 ? -11.641 20.516 15.875 1 92.75 89 ASN A C 1
ATOM 773 O O . ASN A 1 89 ? -12.484 20.219 15.031 1 92.75 89 ASN A O 1
ATOM 777 N N . GLN A 1 90 ? -11.008 21.625 15.836 1 95 90 GLN A N 1
ATOM 778 C CA . GLN A 1 90 ? -11.242 22.562 14.75 1 95 90 GLN A CA 1
ATOM 779 C C . GLN A 1 90 ? -10.789 21.984 13.414 1 95 90 GLN A C 1
ATOM 781 O O . GLN A 1 90 ? -11.477 22.156 12.398 1 95 90 GLN A O 1
ATOM 786 N N . LEU A 1 91 ? -9.625 21.391 13.461 1 94.62 91 LEU A N 1
ATOM 787 C CA . LEU A 1 91 ? -9.117 20.766 12.242 1 94.62 91 LEU A CA 1
ATOM 788 C C . LEU A 1 91 ? -10.125 19.75 11.695 1 94.62 91 LEU A C 1
ATOM 790 O O . LEU A 1 91 ? -10.414 19.75 10.5 1 94.62 91 LEU A O 1
ATOM 794 N N . ARG A 1 92 ? -10.648 18.906 12.539 1 92 92 ARG A N 1
ATOM 795 C CA . ARG A 1 92 ? -11.641 17.906 12.148 1 92 92 ARG A CA 1
ATOM 796 C C . ARG A 1 92 ? -12.875 18.578 11.547 1 92 92 ARG A C 1
ATOM 798 O O . ARG A 1 92 ? -13.492 18.031 10.625 1 92 92 ARG A O 1
ATOM 805 N N . SER A 1 93 ? -13.156 19.734 12.039 1 91.94 93 SER A N 1
ATOM 806 C CA . SER A 1 93 ? -14.336 20.453 11.555 1 91.94 93 SER A CA 1
ATOM 807 C C . SER A 1 93 ? -14.109 21.016 10.164 1 91.94 93 SER A C 1
ATOM 809 O O . SER A 1 93 ? -15.062 21.25 9.414 1 91.94 93 SER A O 1
ATOM 811 N N . ILE A 1 94 ? -12.898 21.281 9.82 1 92.25 94 ILE A N 1
ATOM 812 C CA . ILE A 1 94 ? -12.547 21.906 8.547 1 92.25 94 ILE A CA 1
ATOM 813 C C . ILE A 1 94 ? -12.375 20.828 7.477 1 92.25 94 ILE A C 1
ATOM 815 O O . ILE A 1 94 ? -12.719 21.047 6.309 1 92.25 94 ILE A O 1
ATOM 819 N N . LEU A 1 95 ? -11.914 19.688 7.797 1 92.19 95 LEU A N 1
ATOM 820 C CA . LEU A 1 95 ? -11.578 18.641 6.836 1 92.19 95 LEU A CA 1
ATOM 821 C C . LEU A 1 95 ? -12.836 17.922 6.355 1 92.19 95 LEU A C 1
ATOM 823 O O . LEU A 1 95 ? -13.781 17.734 7.121 1 92.19 95 LEU A O 1
ATOM 827 N N . PRO A 1 96 ? -12.898 17.438 4.852 1 80.88 96 PRO A N 1
ATOM 828 C CA . PRO A 1 96 ? -14.055 16.844 4.188 1 80.88 96 PRO A CA 1
ATOM 829 C C . PRO A 1 96 ? -14.43 15.484 4.781 1 80.88 96 PRO A C 1
ATOM 831 O O . PRO A 1 96 ? -15.531 14.977 4.531 1 80.88 96 PRO A O 1
ATOM 834 N N . ASN A 1 97 ? -14.531 14.992 5.98 1 77.19 97 ASN A N 1
ATOM 835 C CA . ASN A 1 97 ? -14.992 13.727 6.555 1 77.19 97 ASN A CA 1
ATOM 836 C C . ASN A 1 97 ? -14.766 13.688 8.062 1 77.19 97 ASN A C 1
ATOM 838 O O . ASN A 1 97 ? -14.961 12.648 8.695 1 77.19 97 ASN A O 1
ATOM 842 N N . HIS A 1 98 ? -14.383 14.789 8.508 1 75 98 HIS A N 1
ATOM 843 C CA . HIS A 1 98 ? -14.195 14.984 9.938 1 75 98 HIS A CA 1
ATOM 844 C C . HIS A 1 98 ? -13.32 13.883 10.531 1 75 98 HIS A C 1
ATOM 846 O O . HIS A 1 98 ? -13.453 13.547 11.711 1 75 98 HIS A O 1
ATOM 852 N N . PHE A 1 99 ? -12.562 13.25 9.516 1 78.62 99 PHE A N 1
ATOM 853 C CA . PHE A 1 99 ? -11.766 12.117 9.977 1 78.62 99 PHE A CA 1
ATOM 854 C C . PHE A 1 99 ? -10.281 12.359 9.711 1 78.62 99 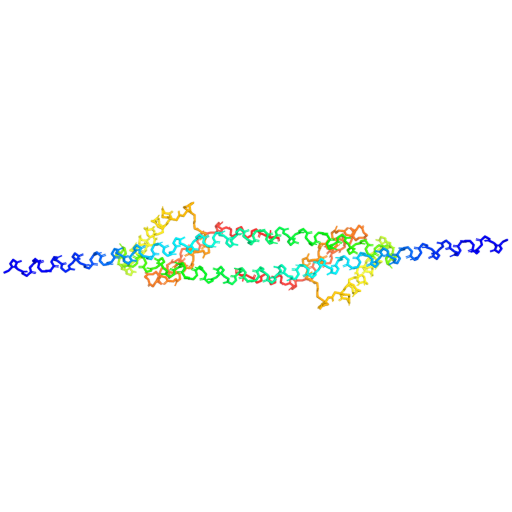PHE A C 1
ATOM 856 O O . PHE A 1 99 ? -9.914 12.906 8.672 1 78.62 99 PHE A O 1
ATOM 863 N N . ILE A 1 100 ? -9.57 12.117 10.742 1 84.38 100 ILE A N 1
ATOM 864 C CA . ILE A 1 100 ? -8.117 12.117 10.656 1 84.38 100 ILE A CA 1
ATOM 865 C C . ILE A 1 100 ? -7.562 10.82 11.242 1 84.38 100 ILE A C 1
ATOM 867 O O . ILE A 1 100 ? -7.883 10.461 12.383 1 84.38 100 ILE A O 1
ATOM 871 N N . SER A 1 101 ? -6.836 10.172 10.406 1 82.81 101 SER A N 1
ATOM 872 C CA . SER A 1 101 ? -6.293 8.906 10.898 1 82.81 101 SER A CA 1
ATOM 873 C C . SER A 1 101 ? -5.293 9.141 12.023 1 82.81 101 SER A C 1
ATOM 875 O O . SER A 1 101 ? -4.742 10.234 12.164 1 82.81 101 SER A O 1
ATOM 877 N N . ARG A 1 102 ? -5.094 8.055 12.812 1 82.44 102 ARG A N 1
ATOM 878 C CA . ARG A 1 102 ? -4.137 8.109 13.906 1 82.44 102 ARG A CA 1
ATOM 879 C C . ARG A 1 102 ? -2.73 8.414 13.398 1 82.44 102 ARG A C 1
ATOM 881 O O . ARG A 1 102 ? -1.983 9.164 14.023 1 82.44 102 ARG A O 1
ATOM 888 N N . SER A 1 103 ? -2.387 7.816 12.289 1 82.94 103 SER A N 1
ATOM 889 C CA . SER A 1 103 ? -1.061 8.016 11.711 1 82.94 103 SER A CA 1
ATOM 890 C C . SER A 1 103 ? -0.837 9.477 11.344 1 82.94 103 SER A C 1
ATOM 892 O O . SER A 1 103 ? 0.24 10.031 11.578 1 82.94 103 SER A O 1
ATOM 894 N N . ILE A 1 104 ? -1.823 10.047 10.828 1 89.12 104 ILE A N 1
ATOM 895 C CA . ILE A 1 104 ? -1.73 11.453 10.469 1 89.12 104 ILE A CA 1
ATOM 896 C C . ILE A 1 104 ? -1.648 12.305 11.742 1 89.12 104 ILE A C 1
ATOM 898 O O . ILE A 1 104 ? -0.842 13.234 11.82 1 89.12 104 ILE A O 1
ATOM 902 N N . MET A 1 105 ? -2.436 11.977 12.75 1 87.62 105 MET A N 1
ATOM 903 C CA . MET A 1 105 ? -2.438 12.711 14.016 1 87.62 105 MET A CA 1
ATOM 904 C C . MET A 1 105 ? -1.055 12.695 14.656 1 87.62 105 MET A C 1
ATOM 906 O O . MET A 1 105 ? -0.609 13.703 15.211 1 87.62 105 MET A O 1
ATOM 910 N N . ARG A 1 106 ? -0.452 11.539 14.555 1 87.44 106 ARG A N 1
ATOM 911 C CA . ARG A 1 106 ? 0.901 11.414 15.086 1 87.44 106 ARG A CA 1
ATOM 912 C C . ARG A 1 106 ? 1.861 12.359 14.367 1 87.44 106 ARG A C 1
ATOM 914 O O . ARG A 1 106 ? 2.678 13.023 15.008 1 87.44 106 ARG A O 1
ATOM 921 N N . LYS A 1 107 ? 1.719 12.43 13.117 1 90.75 107 LYS A N 1
ATOM 922 C CA . LYS A 1 107 ? 2.592 13.297 12.328 1 90.75 107 LYS A CA 1
ATOM 923 C C . LYS A 1 107 ? 2.34 14.766 12.641 1 90.75 107 LYS A C 1
ATOM 925 O O . LYS A 1 107 ? 3.275 15.57 12.672 1 90.75 107 LYS A O 1
ATOM 930 N N . LEU A 1 108 ? 1.093 15.078 12.828 1 93 108 LEU A N 1
ATOM 931 C CA . LEU A 1 108 ? 0.722 16.438 13.195 1 93 108 LEU A CA 1
ATOM 932 C C . LEU A 1 108 ? 1.396 16.844 14.5 1 93 108 LEU A C 1
ATOM 934 O O . LEU A 1 108 ? 1.915 17.953 14.617 1 93 108 LEU A O 1
ATOM 938 N N . ARG A 1 109 ? 1.368 15.977 15.422 1 89.75 109 ARG A N 1
ATOM 939 C CA . ARG A 1 109 ? 1.974 16.234 16.719 1 89.75 109 ARG A CA 1
ATOM 940 C C . ARG A 1 109 ? 3.486 16.391 16.609 1 89.75 109 ARG A C 1
ATOM 942 O O . ARG A 1 109 ? 4.074 17.297 17.203 1 89.75 109 ARG A O 1
ATOM 949 N N . GLU A 1 110 ? 4.078 15.555 15.867 1 89.5 110 GLU A N 1
ATOM 950 C CA . GLU A 1 110 ? 5.523 15.57 15.664 1 89.5 110 GLU A CA 1
ATOM 951 C C . GLU A 1 110 ? 5.977 16.875 15.031 1 89.5 110 GLU A C 1
ATOM 953 O O . GLU A 1 110 ? 7.074 17.359 15.312 1 89.5 110 GLU A O 1
ATOM 958 N N . GLN A 1 111 ? 5.168 17.391 14.234 1 91.88 111 GLN A N 1
ATOM 959 C CA . GLN A 1 111 ? 5.555 18.562 13.461 1 91.88 111 GLN A CA 1
ATOM 960 C C . GLN A 1 111 ? 5.281 19.844 14.234 1 91.88 111 GLN A C 1
ATOM 962 O O . GLN A 1 111 ? 5.84 20.906 13.922 1 91.88 111 GLN A O 1
ATOM 967 N N . ASP A 1 112 ? 4.414 19.812 15.188 1 93.94 112 ASP A N 1
ATOM 968 C CA . ASP A 1 112 ? 3.994 21 15.93 1 93.94 112 ASP A CA 1
ATOM 969 C C . ASP A 1 112 ? 4.957 21.312 17.078 1 93.94 112 ASP A C 1
ATOM 971 O O . ASP A 1 112 ? 4.957 20.609 18.094 1 93.94 112 ASP A O 1
ATOM 975 N N . SER A 1 113 ? 5.711 22.359 16.984 1 91.25 113 SER A N 1
ATOM 976 C CA . SER A 1 113 ? 6.738 22.719 17.969 1 91.25 113 SER A CA 1
ATOM 977 C C . SER A 1 113 ? 6.117 23.078 19.312 1 91.25 113 SER A C 1
ATOM 979 O O . SER A 1 113 ? 6.805 23.078 20.328 1 91.25 113 SER A O 1
ATOM 981 N N . TRP A 1 114 ? 4.848 23.359 19.312 1 92.38 114 TRP A N 1
ATOM 982 C CA . TRP A 1 114 ? 4.188 23.75 20.562 1 92.38 114 TRP A CA 1
ATOM 983 C C . TRP A 1 114 ? 3.742 22.516 21.344 1 92.38 114 TRP A C 1
ATOM 985 O O . TRP A 1 114 ? 3.342 22.625 22.5 1 92.38 114 TRP A O 1
ATOM 995 N N . CYS A 1 115 ? 3.812 21.312 20.641 1 83.44 115 CYS A N 1
ATOM 996 C CA . CYS A 1 115 ? 3.375 20.078 21.281 1 83.44 115 CYS A CA 1
ATOM 997 C C . CYS A 1 115 ? 4.566 19.219 21.703 1 83.44 115 CYS A C 1
ATOM 999 O O . CYS A 1 115 ? 4.406 18.062 22.094 1 83.44 115 CYS A O 1
ATOM 1001 N N . LYS A 1 116 ? 5.73 19.562 21.531 1 73 116 LYS A N 1
ATOM 1002 C CA . LYS A 1 116 ? 6.93 18.75 21.734 1 73 116 LYS A CA 1
ATOM 1003 C C . LYS A 1 116 ? 6.988 18.219 23.172 1 73 116 LYS A C 1
ATOM 1005 O O . LYS A 1 116 ? 7.457 17.109 23.391 1 73 116 LYS A O 1
ATOM 1010 N N . ASN A 1 117 ? 6.418 18.938 24.031 1 62.75 117 ASN A N 1
ATOM 1011 C CA . ASN A 1 117 ? 6.508 18.516 25.422 1 62.75 117 ASN A CA 1
ATOM 1012 C C . ASN A 1 117 ? 5.367 17.562 25.797 1 62.75 117 ASN A C 1
ATOM 1014 O O . ASN A 1 117 ? 5.371 16.984 26.875 1 62.75 117 ASN A O 1
ATOM 1018 N N . GLU A 1 118 ? 4.363 17.516 24.875 1 61.25 118 GLU A N 1
ATOM 1019 C CA . GLU A 1 118 ? 3.203 16.688 25.188 1 61.25 118 GLU A CA 1
ATOM 1020 C C . GLU A 1 118 ? 3.582 15.211 25.234 1 61.25 118 GLU A C 1
ATOM 1022 O O . GLU A 1 118 ? 2.988 14.438 26 1 61.25 118 GLU A O 1
ATOM 1027 N N . ARG A 1 119 ? 4.453 14.781 24.234 1 58.09 119 ARG A N 1
ATOM 1028 C CA . ARG A 1 119 ? 4.926 13.406 24.266 1 58.09 119 ARG A CA 1
ATOM 1029 C C . ARG A 1 119 ? 5.48 13.047 25.641 1 58.09 119 ARG A C 1
ATOM 1031 O O . ARG A 1 119 ? 5.414 11.891 26.062 1 58.09 119 ARG A O 1
ATOM 1038 N N . MET A 1 120 ? 5.918 14.047 26.234 1 51.5 120 MET A N 1
ATOM 1039 C CA . MET A 1 120 ? 6.465 13.836 27.562 1 51.5 120 MET A CA 1
ATOM 1040 C C . MET A 1 120 ? 5.371 13.398 28.531 1 51.5 120 MET A C 1
ATOM 1042 O O . MET A 1 120 ? 5.637 12.656 29.484 1 51.5 120 MET A O 1
ATOM 1046 N N . PHE A 1 121 ? 4.129 13.773 28.188 1 48.38 121 PHE A N 1
ATOM 1047 C CA . PHE A 1 121 ? 3.051 13.453 29.109 1 48.38 121 PHE A CA 1
ATOM 1048 C C . PHE A 1 121 ? 2.336 12.172 28.688 1 48.38 121 PHE A C 1
ATOM 1050 O O . PHE A 1 121 ? 1.728 11.492 29.516 1 48.38 121 PHE A O 1
ATOM 1057 N N . GLU A 1 122 ? 2.248 11.93 27.422 1 54.44 122 GLU A N 1
ATOM 1058 C CA . GLU A 1 122 ? 1.581 10.734 26.922 1 54.44 122 GLU A CA 1
ATOM 1059 C C . GLU A 1 122 ? 2.303 9.461 27.375 1 54.44 122 GLU A C 1
ATOM 1061 O O . GLU A 1 122 ? 1.666 8.445 27.641 1 54.44 122 GLU A O 1
ATOM 1066 N N . ASP A 1 123 ? 3.572 9.516 27.375 1 44.5 123 ASP A N 1
ATOM 1067 C CA . ASP A 1 123 ? 4.27 8.344 27.906 1 44.5 123 ASP A CA 1
ATOM 1068 C C . ASP A 1 123 ? 3.859 8.086 29.359 1 44.5 123 ASP A C 1
ATOM 1070 O O . ASP A 1 123 ? 3.984 6.961 29.859 1 44.5 123 ASP A O 1
ATOM 1074 N N . GLU A 1 124 ? 3.438 9.102 30.125 1 41.53 124 GLU A N 1
ATOM 1075 C CA . GLU A 1 124 ? 2.975 8.781 31.469 1 41.53 124 GLU A CA 1
ATOM 1076 C C . GLU A 1 124 ? 1.62 8.078 31.438 1 41.53 124 GLU A C 1
ATOM 1078 O O . GLU A 1 124 ? 1.341 7.215 32.281 1 41.53 124 GLU A O 1
ATOM 1083 N N . HIS A 1 125 ? 0.613 8.555 30.656 1 39.38 125 HIS A N 1
ATOM 1084 C CA . HIS A 1 125 ? -0.702 7.922 30.625 1 39.38 125 HIS A CA 1
ATOM 1085 C C . HIS A 1 125 ? -0.728 6.75 29.656 1 39.38 125 HIS A C 1
ATOM 1087 O O . HIS A 1 125 ? -1.73 6.035 29.562 1 39.38 125 HIS A O 1
ATOM 1093 N N . HIS A 1 126 ? 0.102 6.668 28.688 1 41.75 126 HIS A N 1
ATOM 1094 C CA . HIS A 1 126 ? -0.017 5.465 27.875 1 41.75 126 HIS A CA 1
ATOM 1095 C C . HIS A 1 126 ? 0.151 4.207 28.703 1 41.75 126 HIS A C 1
ATOM 1097 O O . HIS A 1 126 ? 0.209 3.098 28.172 1 41.75 126 HIS A O 1
ATOM 1103 N N . VAL A 1 127 ? 0.385 4.309 29.953 1 35.28 127 VAL A N 1
ATOM 1104 C CA . VAL A 1 127 ? 0.311 3.016 30.625 1 35.28 127 VAL A CA 1
ATOM 1105 C C . VAL A 1 127 ? -1.099 2.443 30.5 1 35.28 127 VAL A C 1
ATOM 1107 O O . VAL A 1 127 ? -1.271 1.232 30.344 1 35.28 127 VAL A O 1
ATOM 1110 N N . GLY A 1 128 ? -2.227 3.174 30.812 1 33.28 128 GLY A N 1
ATOM 1111 C CA . GLY A 1 128 ? -3.498 2.48 30.953 1 33.28 128 GLY A CA 1
ATOM 1112 C C . GLY A 1 128 ? -4.18 2.227 29.625 1 33.28 128 GLY A C 1
ATOM 1113 O O . GLY A 1 128 ? -5.258 1.632 29.578 1 33.28 128 GLY A O 1
ATOM 1114 N N . GLY A 1 129 ? -4.207 3.129 28.641 1 32.56 129 GLY A N 1
ATOM 1115 C CA . GLY A 1 129 ? -5.16 2.922 27.562 1 32.56 129 GLY A CA 1
ATOM 1116 C C . GLY A 1 129 ? -4.738 1.827 26.594 1 32.56 129 GLY A C 1
ATOM 1117 O O . GLY A 1 129 ? -3.727 1.956 25.906 1 32.56 129 GLY A O 1
ATOM 1118 N N . GLY A 1 130 ? -4.945 0.514 26.906 1 31.86 130 GLY A N 1
ATOM 1119 C CA . GLY A 1 130 ? -4.816 -0.75 26.203 1 31.86 130 GLY A CA 1
ATOM 1120 C C . GLY A 1 130 ? -5.254 -0.669 24.75 1 31.86 130 GLY A C 1
ATOM 1121 O O . GLY A 1 130 ? -4.543 -1.132 23.844 1 31.86 130 GLY A O 1
ATOM 1122 N N . PHE A 1 131 ? -6.621 -0.493 24.5 1 26.67 131 PHE A N 1
ATOM 1123 C CA . PHE A 1 131 ? -7.355 -1.276 23.516 1 26.67 131 PHE A CA 1
ATOM 1124 C C . PHE A 1 131 ? -7.125 -0.732 22.109 1 26.67 131 PHE A C 1
ATOM 1126 O O . PHE A 1 131 ? -7.723 -1.216 21.141 1 26.67 131 PHE A O 1
ATOM 1133 N N . CYS A 1 132 ? -6.746 0.554 21.875 1 33.5 132 CYS A N 1
ATOM 1134 C CA . CYS A 1 132 ? -7.023 0.771 20.453 1 33.5 132 CYS A CA 1
ATOM 1135 C C . CYS A 1 132 ? -6.074 -0.041 19.578 1 33.5 132 CYS A C 1
ATOM 1137 O O . CYS A 1 132 ? -4.863 0.189 19.594 1 33.5 132 CYS A O 1
ATOM 1139 N N . LYS A 1 133 ? -6.344 -1.361 19.422 1 30.84 133 LYS A N 1
ATOM 1140 C CA . LYS A 1 133 ? -5.711 -2.266 18.469 1 30.84 133 LYS A CA 1
ATOM 1141 C C . LYS A 1 133 ? -5.504 -1.582 17.109 1 30.84 133 LYS A C 1
ATOM 1143 O O . LYS A 1 133 ? -6.434 -0.984 16.562 1 30.84 133 LYS A O 1
ATOM 1148 N N . ASP A 1 134 ? -4.395 -1.114 16.828 1 30.78 134 ASP A N 1
ATOM 1149 C CA . ASP A 1 134 ? -3.975 -0.86 15.461 1 30.78 134 ASP A CA 1
ATOM 1150 C C . ASP A 1 134 ? -4.527 -1.921 14.508 1 30.78 134 ASP A C 1
ATOM 1152 O O . ASP A 1 134 ? -4.137 -3.088 14.578 1 30.78 134 ASP A O 1
ATOM 1156 N N . ALA A 1 135 ? -5.914 -2.09 14.461 1 27.81 135 ALA A N 1
ATOM 1157 C CA . ALA A 1 135 ? -6.398 -2.924 13.359 1 27.81 135 ALA A CA 1
ATOM 1158 C C . ALA A 1 135 ? -5.621 -2.65 12.078 1 27.81 135 ALA A C 1
ATOM 1160 O O . ALA A 1 135 ? -5.844 -1.635 11.414 1 27.81 135 ALA A O 1
ATOM 1161 N N . ASP A 1 136 ? -4.355 -2.742 12.078 1 29.53 136 ASP A N 1
ATOM 1162 C CA . ASP A 1 136 ? -3.639 -2.986 10.828 1 29.53 136 ASP A CA 1
ATOM 1163 C C . ASP A 1 136 ? -4.316 -4.082 10.008 1 29.53 136 ASP A C 1
ATOM 1165 O O . ASP A 1 136 ? -4.395 -5.234 10.453 1 29.53 136 ASP A O 1
ATOM 1169 N N . PHE A 1 137 ? -5.504 -3.812 9.445 1 26.8 137 PHE A N 1
ATOM 1170 C CA . PHE A 1 137 ? -5.996 -4.715 8.406 1 26.8 137 PHE A CA 1
ATOM 1171 C C . PHE A 1 137 ? -4.852 -5.23 7.547 1 26.8 137 PHE A C 1
ATOM 1173 O O . PHE A 1 137 ? -4.055 -4.441 7.031 1 26.8 137 PHE A O 1
ATOM 1180 N N . ASP A 1 138 ? -4.363 -6.328 7.992 1 27.41 138 ASP A N 1
ATOM 1181 C CA . ASP A 1 138 ? -3.613 -7.223 7.117 1 27.41 138 ASP A CA 1
ATOM 1182 C C . ASP A 1 138 ? -4.219 -7.258 5.715 1 27.41 138 ASP A C 1
ATOM 1184 O O . ASP A 1 138 ? -5.398 -7.574 5.551 1 27.41 138 ASP A O 1
ATOM 1188 N N . PHE A 1 139 ? -3.855 -6.336 4.867 1 22.72 139 PHE A N 1
ATOM 1189 C CA . PHE A 1 139 ? -4.059 -6.773 3.492 1 22.72 139 PHE A CA 1
ATOM 1190 C C . PHE A 1 139 ? -3.311 -8.078 3.225 1 22.72 139 PHE A C 1
ATOM 1192 O O . PHE A 1 139 ? -2.232 -8.305 3.777 1 22.72 139 PHE A O 1
ATOM 1199 N N . MET B 1 1 ? -2.018 61.531 23.734 1 71.5 1 MET B N 1
ATOM 1200 C CA . MET B 1 1 ? -2.279 60.219 24.312 1 71.5 1 MET B CA 1
ATOM 1201 C C . MET B 1 1 ? -3.25 59.438 23.453 1 71.5 1 MET B C 1
ATOM 1203 O O . MET B 1 1 ? -3.039 58.25 23.203 1 71.5 1 MET B O 1
ATOM 1207 N N . ALA B 1 2 ? -4.219 60.062 22.812 1 84.75 2 ALA B N 1
ATOM 1208 C CA . ALA B 1 2 ? -5.211 59.438 21.953 1 84.75 2 ALA B CA 1
ATOM 1209 C C . ALA B 1 2 ? -4.566 58.906 20.672 1 84.75 2 ALA B C 1
ATOM 1211 O O . ALA B 1 2 ? -4.84 57.781 20.25 1 84.75 2 ALA B O 1
ATOM 1212 N N . ASP B 1 3 ? -3.543 59.625 20.203 1 88.75 3 ASP B N 1
ATOM 1213 C CA . ASP B 1 3 ? -2.916 59.312 18.922 1 88.75 3 ASP B CA 1
ATOM 1214 C C . ASP B 1 3 ? -2.098 58.031 19.031 1 88.75 3 ASP B C 1
ATOM 1216 O O . ASP B 1 3 ? -2.129 57.188 18.141 1 88.75 3 ASP B O 1
ATOM 1220 N N . PHE B 1 4 ? -1.567 57.875 20.25 1 91.56 4 PHE B N 1
ATOM 1221 C CA . PHE B 1 4 ? -0.74 56.688 20.484 1 91.56 4 PHE B CA 1
ATOM 1222 C C . PHE B 1 4 ? -1.59 55.438 20.5 1 91.56 4 PHE B C 1
ATOM 1224 O O . PHE B 1 4 ? -1.236 54.438 19.875 1 91.56 4 PHE B O 1
ATOM 1231 N N . TRP B 1 5 ? -2.676 55.406 21.188 1 91.44 5 TRP B N 1
ATOM 1232 C CA . TRP B 1 5 ? -3.551 54.25 21.328 1 91.44 5 TRP B CA 1
ATOM 1233 C C . TRP B 1 5 ? -4.203 53.906 19.984 1 91.44 5 TRP B C 1
ATOM 1235 O O . TRP B 1 5 ? -4.379 52.719 19.656 1 91.44 5 TRP B O 1
ATOM 1245 N N . ASP B 1 6 ? -4.531 54.938 19.234 1 90.12 6 ASP B N 1
ATOM 1246 C CA . ASP B 1 6 ? -5.117 54.75 17.922 1 90.12 6 ASP B CA 1
ATOM 1247 C C . ASP B 1 6 ? -4.121 54.062 16.984 1 90.12 6 ASP B C 1
ATOM 1249 O O . ASP B 1 6 ? -4.492 53.156 16.219 1 90.12 6 ASP B O 1
ATOM 1253 N N . ASP B 1 7 ? -2.926 54.469 17.016 1 90 7 ASP B N 1
ATOM 1254 C CA . ASP B 1 7 ? -1.874 53.875 16.203 1 90 7 ASP B CA 1
ATOM 1255 C C . ASP B 1 7 ? -1.661 52.406 16.594 1 90 7 ASP B C 1
ATOM 1257 O O . ASP B 1 7 ? -1.498 51.531 15.734 1 90 7 ASP B O 1
ATOM 1261 N N . LEU B 1 8 ? -1.658 52.188 17.922 1 91.38 8 LEU B N 1
ATOM 1262 C CA . LEU B 1 8 ? -1.474 50.812 18.422 1 91.38 8 LEU B CA 1
ATOM 1263 C C . LEU B 1 8 ? -2.617 49.906 17.984 1 91.38 8 LEU B C 1
ATOM 1265 O O . LEU B 1 8 ? -2.389 48.781 17.594 1 91.38 8 LEU B O 1
ATOM 1269 N N . LEU B 1 9 ? -3.777 50.406 18.062 1 91.38 9 LEU B N 1
ATOM 1270 C CA . LEU B 1 9 ? -4.949 49.656 17.656 1 91.38 9 LEU B CA 1
ATOM 1271 C C . LEU B 1 9 ? -4.891 49.344 16.156 1 91.38 9 LEU B C 1
ATOM 1273 O O . LEU B 1 9 ? -5.262 48.25 15.734 1 91.38 9 LEU B O 1
ATOM 1277 N N . GLU B 1 10 ? -4.512 50.344 15.375 1 90.12 10 GLU B N 1
ATOM 1278 C CA . GLU B 1 10 ? -4.371 50.156 13.938 1 90.12 10 GLU B CA 1
ATOM 1279 C C . GLU B 1 10 ? -3.314 49.094 13.641 1 90.12 10 GLU B C 1
ATOM 1281 O O . GLU B 1 10 ? -3.512 48.219 12.766 1 90.12 10 GLU B O 1
ATOM 1286 N N . GLN B 1 11 ? -2.213 49.094 14.328 1 90.44 11 GLN B N 1
ATOM 1287 C CA . GLN B 1 11 ? -1.17 48.094 14.188 1 90.44 11 GLN B CA 1
ATOM 1288 C C . GLN B 1 11 ? -1.691 46.719 14.547 1 90.44 11 GLN B C 1
ATOM 1290 O O . GLN B 1 11 ? -1.409 45.719 13.852 1 90.44 11 GLN B O 1
ATOM 1295 N N . CYS B 1 12 ? -2.391 46.594 15.648 1 88.88 12 CYS B N 1
ATOM 1296 C CA . CYS B 1 12 ? -2.975 45.344 16.078 1 88.88 12 CYS B CA 1
ATOM 1297 C C . CYS B 1 12 ? -3.943 44.812 15.039 1 88.88 12 CYS B C 1
ATOM 1299 O O . CYS B 1 12 ? -3.936 43.594 14.734 1 88.88 12 CYS B O 1
ATOM 1301 N N . ARG B 1 13 ? -4.727 45.688 14.5 1 87.88 13 ARG B N 1
ATOM 1302 C CA . ARG B 1 13 ? -5.68 45.312 13.461 1 87.88 13 ARG B CA 1
ATOM 1303 C C . ARG B 1 13 ? -4.965 44.812 12.219 1 87.88 13 ARG B C 1
ATOM 1305 O O . ARG B 1 13 ? -5.355 43.781 11.641 1 87.88 13 ARG B O 1
ATOM 1312 N N . ASN B 1 14 ? -4.043 45.531 11.758 1 88.88 14 ASN B N 1
ATOM 1313 C CA . ASN B 1 14 ? -3.266 45.125 10.594 1 88.88 14 ASN B CA 1
ATOM 1314 C C . ASN B 1 14 ? -2.602 43.781 10.812 1 88.88 14 ASN B C 1
ATOM 1316 O O . ASN B 1 14 ? -2.594 42.938 9.914 1 88.88 14 ASN B O 1
ATOM 1320 N N . GLN B 1 15 ? -2.033 43.562 11.992 1 87.06 15 GLN B N 1
ATOM 1321 C CA . GLN B 1 15 ? -1.417 42.281 12.328 1 87.06 15 GLN B CA 1
ATOM 1322 C C . GLN B 1 15 ? -2.449 41.156 12.32 1 87.06 15 GLN B C 1
ATOM 1324 O O . GLN B 1 15 ? -2.17 40.031 11.844 1 87.06 15 GLN B O 1
ATOM 1329 N N . TYR B 1 16 ? -3.547 41.469 12.812 1 87.69 16 TYR B N 1
ATOM 1330 C CA . TYR B 1 16 ? -4.625 40.5 12.844 1 87.69 16 TYR B CA 1
ATOM 1331 C C . TYR B 1 16 ? -5.047 40.094 11.43 1 87.69 16 TYR B C 1
ATOM 1333 O O . TYR B 1 16 ? -5.203 38.906 11.133 1 87.69 16 TYR B O 1
ATOM 1341 N N . GLU B 1 17 ? -5.254 41.062 10.578 1 89.44 17 GLU B N 1
ATOM 1342 C CA . GLU B 1 17 ? -5.645 40.812 9.195 1 89.44 17 GLU B CA 1
ATOM 1343 C C . GLU B 1 17 ? -4.566 40.031 8.453 1 89.44 17 GLU B C 1
ATOM 1345 O O . GLU B 1 17 ? -4.879 39.125 7.684 1 89.44 17 GLU B O 1
ATOM 1350 N N . PHE B 1 18 ? -3.416 40.406 8.734 1 89 18 PHE B N 1
ATOM 1351 C CA . PHE B 1 18 ? -2.295 39.688 8.133 1 89 18 PHE B CA 1
ATOM 1352 C C . PHE B 1 18 ? -2.279 38.25 8.578 1 89 18 PHE B C 1
ATOM 1354 O O . PHE B 1 18 ? -2.18 37.344 7.75 1 89 18 PHE B O 1
ATOM 1361 N N . ASN B 1 19 ? -2.414 38 9.844 1 89.56 19 ASN B N 1
ATOM 1362 C CA . ASN B 1 19 ? -2.439 36.656 10.391 1 89.56 19 ASN B CA 1
ATOM 1363 C C . ASN B 1 19 ? -3.615 35.844 9.844 1 89.56 19 ASN B C 1
ATOM 1365 O O . ASN B 1 19 ? -3.469 34.656 9.523 1 89.56 19 ASN B O 1
ATOM 1369 N N . GLN B 1 20 ? -4.68 36.562 9.711 1 92.62 20 GLN B N 1
ATOM 1370 C CA . GLN B 1 20 ? -5.867 35.906 9.195 1 92.62 20 GLN B CA 1
ATOM 1371 C C . GLN B 1 20 ? -5.672 35.5 7.734 1 92.62 20 GLN B C 1
ATOM 1373 O O . GLN B 1 20 ? -6.098 34.406 7.332 1 92.62 20 GLN B O 1
ATOM 1378 N N . GLY B 1 21 ? -5.062 36.375 7.004 1 93.69 21 GLY B N 1
ATOM 1379 C CA . GLY B 1 21 ? -4.758 36.031 5.621 1 93.69 21 GLY B CA 1
ATOM 1380 C C . GLY B 1 21 ? -3.85 34.844 5.48 1 93.69 21 GLY B C 1
ATOM 1381 O O . GLY B 1 21 ? -4.098 33.969 4.648 1 93.69 21 GLY B O 1
ATOM 1382 N N . PHE B 1 22 ? -2.836 34.781 6.324 1 95 22 PHE B N 1
ATOM 1383 C CA . PHE B 1 22 ? -1.904 33.656 6.289 1 95 22 PHE B CA 1
ATOM 1384 C C . PHE B 1 22 ? -2.57 32.375 6.801 1 95 22 PHE B C 1
ATOM 1386 O O . PHE B 1 22 ? -2.328 31.281 6.277 1 95 22 PHE B O 1
ATOM 1393 N N . ALA B 1 23 ? -3.34 32.5 7.816 1 95.44 23 ALA B N 1
ATOM 1394 C CA . ALA B 1 23 ? -4.07 31.328 8.328 1 95.44 23 ALA B CA 1
ATOM 1395 C C . ALA B 1 23 ? -4.977 30.734 7.258 1 95.44 23 ALA B C 1
ATOM 1397 O O . ALA B 1 23 ? -5.012 29.516 7.078 1 95.44 23 ALA B O 1
ATOM 1398 N N . ASN B 1 24 ? -5.641 31.609 6.547 1 95.56 24 ASN B N 1
ATOM 1399 C CA . ASN B 1 24 ? -6.496 31.156 5.457 1 95.56 24 ASN B CA 1
ATOM 1400 C C . ASN B 1 24 ? -5.688 30.5 4.352 1 95.56 24 ASN B C 1
ATOM 1402 O O . ASN B 1 24 ? -6.125 29.5 3.773 1 95.56 24 ASN B O 1
ATOM 1406 N N . HIS B 1 25 ? -4.582 31.125 4.113 1 97 25 HIS B N 1
ATOM 1407 C CA . HIS B 1 25 ? -3.697 30.547 3.107 1 97 25 HIS B CA 1
ATOM 1408 C C . HIS B 1 25 ? -3.273 29.141 3.496 1 97 25 HIS B C 1
ATOM 1410 O O . HIS B 1 25 ? -3.385 28.203 2.691 1 97 25 HIS B O 1
ATOM 1416 N N . TYR B 1 26 ? -2.82 28.922 4.68 1 97.12 26 TYR B N 1
ATOM 1417 C CA . TYR B 1 26 ? -2.398 27.609 5.145 1 97.12 26 TYR B CA 1
ATOM 1418 C C . TYR B 1 26 ? -3.572 26.625 5.168 1 97.12 26 TYR B C 1
ATOM 1420 O O . TYR B 1 26 ? -3.42 25.453 4.832 1 97.12 26 TYR B O 1
ATOM 1428 N N . GLN B 1 27 ? -4.695 27.078 5.543 1 96.38 27 GLN B N 1
ATOM 1429 C CA . GLN B 1 27 ? -5.891 26.234 5.551 1 96.38 27 GLN B CA 1
ATOM 1430 C C . GLN B 1 27 ? -6.211 25.719 4.148 1 96.38 27 GLN B C 1
ATOM 1432 O O . GLN B 1 27 ? -6.488 24.531 3.963 1 96.38 27 GLN B O 1
ATOM 1437 N N . ASP B 1 28 ? -6.172 26.625 3.215 1 96.19 28 ASP B N 1
ATOM 1438 C CA . ASP B 1 28 ? -6.406 26.234 1.829 1 96.19 28 ASP B CA 1
ATOM 1439 C C . ASP B 1 28 ? -5.395 25.188 1.377 1 96.19 28 ASP B C 1
ATOM 1441 O O . ASP B 1 28 ? -5.758 24.203 0.722 1 96.19 28 ASP B O 1
ATOM 1445 N N . GLN B 1 29 ? -4.18 25.391 1.783 1 96.88 29 GLN B N 1
ATOM 1446 C CA . GLN B 1 29 ? -3.113 24.484 1.374 1 96.88 29 GLN B CA 1
ATOM 1447 C C . GLN B 1 29 ? -3.299 23.109 1.988 1 96.88 29 GLN B C 1
ATOM 1449 O O . GLN B 1 29 ? -3.191 22.094 1.293 1 96.88 29 GLN B O 1
ATOM 1454 N N . PHE B 1 30 ? -3.578 23 3.279 1 95.56 30 PHE B N 1
ATOM 1455 C CA . PHE B 1 30 ? -3.646 21.672 3.85 1 95.56 30 PHE B CA 1
ATOM 1456 C C . PHE B 1 30 ? -4.938 20.969 3.439 1 95.56 30 PHE B C 1
ATOM 1458 O O . PHE B 1 30 ? -4.996 19.734 3.406 1 95.56 30 PHE B O 1
ATOM 1465 N N . MET B 1 31 ? -5.949 21.812 3.055 1 94.81 31 MET B N 1
ATOM 1466 C CA . MET B 1 31 ? -7.152 21.188 2.498 1 94.81 31 MET B CA 1
ATOM 1467 C C . MET B 1 31 ? -6.855 20.562 1.142 1 94.81 31 MET B C 1
ATOM 1469 O O . MET B 1 31 ? -7.305 19.438 0.863 1 94.81 31 MET B O 1
ATOM 1473 N N . LYS B 1 32 ? -6.09 21.203 0.335 1 95.69 32 LYS B N 1
ATOM 1474 C CA . LYS B 1 32 ? -5.672 20.672 -0.954 1 95.69 32 LYS B CA 1
ATOM 1475 C C . LYS B 1 32 ? -4.812 19.422 -0.773 1 95.69 32 LYS B C 1
ATOM 1477 O O . LYS B 1 32 ? -5.004 18.422 -1.474 1 95.69 32 LYS B O 1
ATOM 1482 N N . ASN B 1 33 ? -3.916 19.484 0.173 1 95.19 33 ASN B N 1
ATOM 1483 C CA . ASN B 1 33 ? -3.068 18.344 0.466 1 95.19 33 ASN B CA 1
ATOM 1484 C C . ASN B 1 33 ? -3.889 17.156 0.951 1 95.19 33 ASN B C 1
ATOM 1486 O O . ASN B 1 33 ? -3.623 16.016 0.564 1 95.19 33 ASN B O 1
ATOM 1490 N N . PHE B 1 34 ? -4.859 17.438 1.721 1 94.5 34 PHE B N 1
ATOM 1491 C CA . PHE B 1 34 ? -5.703 16.359 2.254 1 94.5 34 PHE B CA 1
ATOM 1492 C C . PHE B 1 34 ? -6.496 15.695 1.139 1 94.5 34 PHE B C 1
ATOM 1494 O O . PHE B 1 34 ? -6.574 14.461 1.081 1 94.5 34 PHE B O 1
ATOM 1501 N N . LYS B 1 35 ? -6.988 16.453 0.252 1 94.38 35 LYS B N 1
ATOM 1502 C CA . LYS B 1 35 ? -7.711 15.906 -0.896 1 94.38 35 LYS B CA 1
ATOM 1503 C C . LYS B 1 35 ? -6.797 15.039 -1.761 1 94.38 35 LYS B C 1
ATOM 1505 O O . LYS B 1 35 ? -7.188 13.953 -2.195 1 94.38 35 LYS B O 1
ATOM 1510 N N . LYS B 1 36 ? -5.637 15.539 -1.961 1 96.19 36 LYS B N 1
ATOM 1511 C CA . LYS B 1 36 ? -4.664 14.766 -2.734 1 96.19 36 LYS B CA 1
ATOM 1512 C C . LYS B 1 36 ? -4.312 13.461 -2.031 1 96.19 36 LYS B C 1
ATOM 1514 O O . LYS B 1 36 ? -4.148 12.43 -2.682 1 96.19 36 LYS B O 1
ATOM 1519 N N . TYR B 1 37 ? -4.23 13.523 -0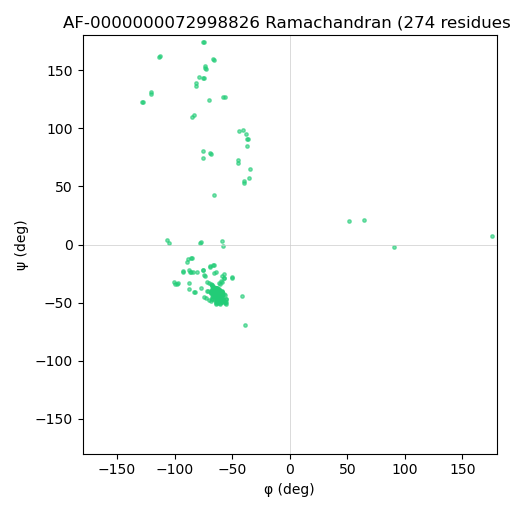.75 1 95.19 37 TYR B N 1
ATOM 1520 C CA . TYR B 1 37 ? -3.953 12.328 0.033 1 95.19 37 TYR B CA 1
ATOM 1521 C C . TYR B 1 37 ? -5.078 11.305 -0.112 1 95.19 37 TYR B C 1
ATOM 1523 O O . TYR B 1 37 ? -4.824 10.117 -0.316 1 95.19 37 TYR B O 1
ATOM 1531 N N . GLU B 1 38 ? -6.246 11.758 -0.047 1 93.5 38 GLU B N 1
ATOM 1532 C CA . GLU B 1 38 ? -7.398 10.875 -0.215 1 93.5 38 GLU B CA 1
ATOM 1533 C C . GLU B 1 38 ? -7.402 10.234 -1.601 1 93.5 38 GLU B C 1
ATOM 1535 O O . GLU B 1 38 ? -7.746 9.055 -1.746 1 93.5 38 GLU B O 1
ATOM 1540 N N . GLU B 1 39 ? -7.023 11.008 -2.609 1 95.88 39 GLU B N 1
ATOM 1541 C CA . GLU B 1 39 ? -6.918 10.477 -3.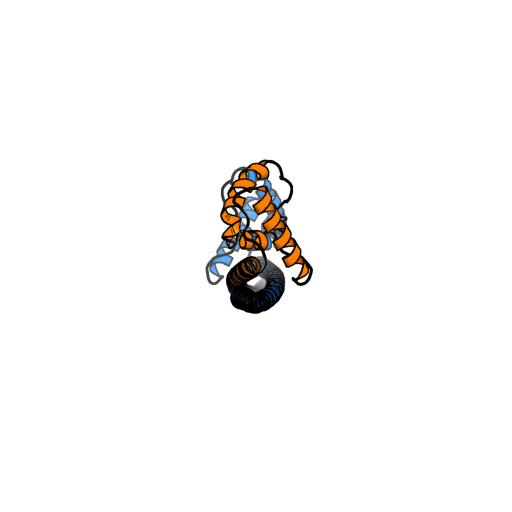967 1 95.88 39 GLU B CA 1
ATOM 1542 C C . GLU B 1 39 ? -5.871 9.367 -4.047 1 95.88 39 GLU B C 1
ATOM 1544 O O . GLU B 1 39 ? -6.102 8.336 -4.676 1 95.88 39 GLU B O 1
ATOM 1549 N N . LEU B 1 40 ? -4.773 9.578 -3.344 1 96.44 40 LEU B N 1
ATOM 1550 C CA . LEU B 1 40 ? -3.711 8.578 -3.332 1 96.44 40 LEU B CA 1
ATOM 1551 C C . LEU B 1 40 ? -4.164 7.309 -2.617 1 96.44 40 LEU B C 1
ATOM 1553 O O . LEU B 1 40 ? -3.799 6.203 -3.02 1 96.44 40 LEU B O 1
ATOM 1557 N N . LEU B 1 41 ? -4.988 7.48 -1.578 1 94.88 41 LEU B N 1
ATOM 1558 C CA . LEU B 1 41 ? -5.523 6.316 -0.881 1 94.88 41 LEU B CA 1
ATOM 1559 C C . LEU B 1 41 ? -6.426 5.5 -1.801 1 94.88 41 LEU B C 1
ATOM 1561 O O . LEU B 1 41 ? -6.414 4.27 -1.758 1 94.88 41 LEU B O 1
ATOM 1565 N N . ARG B 1 42 ? -7.16 6.141 -2.623 1 96.44 42 ARG B N 1
ATOM 1566 C CA . ARG B 1 42 ? -8.023 5.457 -3.58 1 96.44 42 ARG B CA 1
ATOM 1567 C C . ARG B 1 42 ? -7.203 4.727 -4.637 1 96.44 42 ARG B C 1
ATOM 1569 O O . ARG B 1 42 ? -7.5 3.578 -4.977 1 96.44 42 ARG B O 1
ATOM 1576 N N . GLU B 1 43 ? -6.184 5.344 -5.082 1 97.62 43 GLU B N 1
ATOM 1577 C CA . GLU B 1 43 ? -5.285 4.711 -6.043 1 97.62 43 GLU B CA 1
ATOM 1578 C C . GLU B 1 43 ? -4.625 3.475 -5.441 1 97.62 43 GLU B C 1
ATOM 1580 O O . GLU B 1 43 ? -4.535 2.434 -6.098 1 97.62 43 GLU B O 1
ATOM 1585 N N . GLU B 1 44 ? -4.18 3.654 -4.234 1 96.94 44 GLU B N 1
ATOM 1586 C CA . GLU B 1 44 ? -3.551 2.543 -3.523 1 96.94 44 GLU B CA 1
ATOM 1587 C C . GLU B 1 44 ? -4.504 1.358 -3.398 1 96.94 44 GLU B C 1
ATOM 1589 O O . GLU B 1 44 ? -4.105 0.209 -3.588 1 96.94 44 GLU B O 1
ATOM 1594 N N . SER B 1 45 ? -5.711 1.648 -3.09 1 97.12 45 SER B N 1
ATOM 1595 C CA . SER B 1 45 ? -6.723 0.606 -2.959 1 97.12 45 SER B CA 1
ATOM 1596 C C . SER B 1 45 ? -6.93 -0.13 -4.277 1 97.12 45 SER B C 1
ATOM 1598 O O . SER B 1 45 ? -7.074 -1.354 -4.297 1 97.12 45 SER B O 1
ATOM 1600 N N . GLU B 1 46 ? -6.926 0.596 -5.328 1 98 46 GLU B N 1
ATOM 1601 C CA . GLU B 1 46 ? -7.094 -0.007 -6.645 1 98 46 GLU B CA 1
ATOM 1602 C C . GLU B 1 46 ? -5.895 -0.879 -7.008 1 98 46 GLU B C 1
ATOM 1604 O O . GLU B 1 46 ? -6.059 -1.977 -7.547 1 98 46 GLU B O 1
ATOM 1609 N N . ILE B 1 47 ? -4.738 -0.396 -6.707 1 98.06 47 ILE B N 1
ATOM 1610 C CA . ILE B 1 47 ? -3.523 -1.167 -6.953 1 98.06 47 ILE B CA 1
ATOM 1611 C C . ILE B 1 47 ? -3.57 -2.473 -6.164 1 98.06 47 ILE B C 1
ATOM 1613 O O . ILE B 1 47 ? -3.234 -3.535 -6.688 1 98.06 47 ILE B O 1
ATOM 1617 N N . ASN B 1 48 ? -4.031 -2.414 -4.953 1 96.62 48 ASN B N 1
ATOM 1618 C CA . ASN B 1 48 ? -4.141 -3.6 -4.109 1 96.62 48 ASN B CA 1
ATOM 1619 C C . ASN B 1 48 ? -5.129 -4.609 -4.68 1 96.62 48 ASN B C 1
ATOM 1621 O O . ASN B 1 48 ? -4.875 -5.816 -4.66 1 96.62 48 ASN B O 1
ATOM 1625 N N . LYS B 1 49 ? -6.203 -4.137 -5.168 1 97.25 49 LYS B N 1
ATOM 1626 C CA . LYS B 1 49 ? -7.176 -5.012 -5.816 1 97.25 49 LYS B CA 1
ATOM 1627 C C . LYS B 1 49 ? -6.574 -5.699 -7.035 1 97.25 49 LYS B C 1
ATOM 1629 O O . LYS B 1 49 ? -6.746 -6.906 -7.227 1 97.25 49 LYS B O 1
ATOM 1634 N N . GLN B 1 50 ? -5.902 -4.969 -7.809 1 97.75 50 GLN B N 1
ATOM 1635 C CA . GLN B 1 50 ? -5.266 -5.52 -9 1 97.75 50 GLN B CA 1
ATOM 1636 C C . GLN B 1 50 ? -4.215 -6.562 -8.633 1 97.75 50 GLN B C 1
ATOM 1638 O O . GLN B 1 50 ? -4.148 -7.629 -9.258 1 97.75 50 GLN B O 1
ATOM 1643 N N . LYS B 1 51 ? -3.414 -6.281 -7.625 1 96.06 51 LYS B N 1
ATOM 1644 C CA . LYS B 1 51 ? -2.393 -7.223 -7.176 1 96.06 51 LYS B CA 1
ATOM 1645 C C . LYS B 1 51 ? -3.014 -8.547 -6.738 1 96.06 51 LYS B C 1
ATOM 1647 O O . LYS B 1 51 ? -2.525 -9.617 -7.105 1 96.06 51 LYS B O 1
ATOM 1652 N N . ARG B 1 52 ? -4.086 -8.43 -6.031 1 95.31 52 ARG B N 1
ATOM 1653 C CA . ARG B 1 52 ? -4.781 -9.633 -5.582 1 95.31 52 ARG B CA 1
ATOM 1654 C C . ARG B 1 52 ? -5.27 -10.461 -6.77 1 95.31 52 ARG B C 1
ATOM 1656 O O . ARG B 1 52 ? -5.113 -11.68 -6.793 1 95.31 52 ARG B O 1
ATOM 1663 N N . THR B 1 53 ? -5.789 -9.734 -7.711 1 96.88 53 THR B N 1
ATOM 1664 C CA . THR B 1 53 ? -6.316 -10.414 -8.891 1 96.88 53 THR B CA 1
ATOM 1665 C C . THR B 1 53 ? -5.191 -11.07 -9.688 1 96.88 53 THR B C 1
ATOM 1667 O O . THR B 1 53 ? -5.289 -12.234 -10.07 1 96.88 53 THR B O 1
ATOM 1670 N N . ILE B 1 54 ? -4.137 -10.383 -9.875 1 97 54 ILE B N 1
ATOM 1671 C CA . ILE B 1 54 ? -3.021 -10.875 -10.672 1 97 54 ILE B CA 1
ATOM 1672 C C . ILE B 1 54 ? -2.379 -12.07 -9.977 1 97 54 ILE B C 1
ATOM 1674 O O . ILE B 1 54 ? -2.023 -13.062 -10.633 1 97 54 ILE B O 1
ATOM 1678 N N . ILE B 1 55 ? -2.254 -12.016 -8.695 1 95.38 55 ILE B N 1
ATOM 1679 C CA . ILE B 1 55 ? -1.635 -13.102 -7.941 1 95.38 55 ILE B CA 1
ATOM 1680 C C . ILE B 1 55 ? -2.498 -14.359 -8.039 1 95.38 55 ILE B C 1
ATOM 1682 O O . ILE B 1 55 ? -1.979 -15.469 -8.156 1 95.38 55 ILE B O 1
ATOM 1686 N N . ARG B 1 56 ? -3.807 -14.117 -8.016 1 95.75 56 ARG B N 1
ATOM 1687 C CA . ARG B 1 56 ? -4.715 -15.25 -8.148 1 95.75 56 ARG B CA 1
ATOM 1688 C C . ARG B 1 56 ? -4.547 -15.922 -9.508 1 95.75 56 ARG B C 1
ATOM 1690 O O . ARG B 1 56 ? -4.438 -17.141 -9.586 1 95.75 56 ARG B O 1
ATOM 1697 N N . ILE B 1 57 ? -4.527 -15.164 -10.547 1 97.19 57 ILE B N 1
ATOM 1698 C CA . ILE B 1 57 ? -4.371 -15.68 -11.898 1 97.19 57 ILE B CA 1
ATOM 1699 C C . ILE B 1 57 ? -2.996 -16.328 -12.047 1 97.19 57 ILE B C 1
ATOM 1701 O O . ILE B 1 57 ? -2.873 -17.406 -12.625 1 97.19 57 ILE B O 1
ATOM 1705 N N . PHE B 1 58 ? -1.951 -15.664 -11.5 1 97.12 58 PHE B N 1
ATOM 1706 C CA . PHE B 1 58 ? -0.591 -16.188 -11.5 1 97.12 58 PHE B CA 1
ATOM 1707 C C . PHE B 1 58 ? -0.545 -17.578 -10.852 1 97.12 58 PHE B C 1
ATOM 1709 O O . PHE B 1 58 ? -0.04 -18.531 -11.453 1 97.12 58 PHE B O 1
ATOM 1716 N N . ALA B 1 59 ? -1.103 -17.656 -9.703 1 95.62 59 ALA B N 1
ATOM 1717 C CA . ALA B 1 59 ? -1.087 -18.906 -8.953 1 95.62 59 ALA B CA 1
ATOM 1718 C C . ALA B 1 59 ? -1.812 -20.016 -9.711 1 95.62 59 ALA B C 1
ATOM 1720 O O . ALA B 1 59 ? -1.344 -21.156 -9.758 1 95.62 59 ALA B O 1
ATOM 1721 N N . HIS B 1 60 ? -2.93 -19.656 -10.312 1 97.19 60 HIS B N 1
ATOM 1722 C CA . HIS B 1 60 ? -3.684 -20.625 -11.109 1 97.19 60 HIS B CA 1
ATOM 1723 C C . HIS B 1 60 ? -2.861 -21.125 -12.289 1 97.19 60 HIS B C 1
ATOM 1725 O O . HIS B 1 60 ? -2.752 -22.328 -12.508 1 97.19 60 HIS B O 1
ATOM 1731 N N . ASN B 1 61 ? -2.268 -20.219 -13 1 97.44 61 ASN B N 1
ATOM 1732 C CA . ASN B 1 61 ? -1.478 -20.594 -14.172 1 97.44 61 ASN B CA 1
ATOM 1733 C C . ASN B 1 61 ? -0.273 -21.453 -13.789 1 97.44 61 ASN B C 1
ATOM 1735 O O . ASN B 1 61 ? 0.084 -22.375 -14.516 1 97.44 61 ASN B O 1
ATOM 1739 N N . VAL B 1 62 ? 0.368 -21.141 -12.664 1 97.19 62 VAL B N 1
ATOM 1740 C CA . VAL B 1 62 ? 1.506 -21.922 -12.195 1 97.19 62 VAL B CA 1
ATOM 1741 C C . VAL B 1 62 ? 1.05 -23.328 -11.844 1 97.19 62 VAL B C 1
ATOM 1743 O O . VAL B 1 62 ? 1.74 -24.312 -12.156 1 97.19 62 VAL B O 1
ATOM 1746 N N . ALA B 1 63 ? -0.115 -23.469 -11.203 1 96.44 63 ALA B N 1
ATOM 1747 C CA . ALA B 1 63 ? -0.641 -24.781 -10.867 1 96.44 63 ALA B CA 1
ATOM 1748 C C . ALA B 1 63 ? -0.908 -25.609 -12.125 1 96.44 63 ALA B C 1
ATOM 1750 O O . ALA B 1 63 ? -0.504 -26.766 -12.211 1 96.44 63 ALA B O 1
ATOM 1751 N N . GLU B 1 64 ? -1.537 -25.031 -13.141 1 97.12 64 GLU B N 1
ATOM 1752 C CA . GLU B 1 64 ? -1.825 -25.719 -14.398 1 97.12 64 GLU B CA 1
ATOM 1753 C C . GLU B 1 64 ? -0.54 -26.125 -15.117 1 97.12 64 GLU B C 1
ATOM 1755 O O . GLU B 1 64 ? -0.415 -27.25 -15.594 1 97.12 64 GLU B O 1
ATOM 1760 N N . TRP B 1 65 ? 0.394 -25.203 -15.125 1 97.69 65 TRP B N 1
ATOM 1761 C CA . TRP B 1 65 ? 1.717 -25.469 -15.68 1 97.69 65 TRP B CA 1
ATOM 1762 C C . TRP B 1 65 ? 2.371 -26.656 -14.992 1 97.69 65 TRP B C 1
ATOM 1764 O O . TRP B 1 65 ? 2.854 -27.578 -15.664 1 97.69 65 TRP B O 1
ATOM 1774 N N . ALA B 1 66 ? 2.365 -26.703 -13.703 1 96.12 66 ALA B N 1
ATOM 1775 C CA . ALA B 1 66 ? 2.992 -27.766 -12.922 1 96.12 66 ALA B CA 1
ATOM 1776 C C . ALA B 1 66 ? 2.311 -29.109 -13.172 1 96.12 66 ALA B C 1
ATOM 1778 O O . ALA B 1 66 ? 2.977 -30.141 -13.297 1 96.12 66 ALA B O 1
ATOM 1779 N N . HIS B 1 67 ? 0.964 -29.078 -13.305 1 95.38 67 HIS B N 1
ATOM 1780 C CA . HIS B 1 67 ? 0.197 -30.297 -13.484 1 95.38 67 HIS B CA 1
ATOM 1781 C C . HIS B 1 67 ? 0.466 -30.922 -14.859 1 95.38 67 HIS B C 1
ATOM 1783 O O . HIS B 1 67 ? 0.248 -32.125 -15.055 1 95.38 67 HIS B O 1
ATOM 1789 N N . LEU B 1 68 ? 0.966 -30.141 -15.75 1 95.06 68 LEU B N 1
ATOM 1790 C CA . LEU B 1 68 ? 1.298 -30.625 -17.094 1 95.06 68 LEU B CA 1
ATOM 1791 C C . LEU B 1 68 ? 2.75 -31.078 -17.156 1 95.06 68 LEU B C 1
ATOM 1793 O O . LEU B 1 68 ? 3.094 -31.953 -17.953 1 95.06 68 LEU B O 1
ATOM 1797 N N . LYS B 1 69 ? 3.531 -30.547 -16.266 1 93.5 69 LYS B N 1
ATOM 1798 C CA . LYS B 1 69 ? 4.977 -30.734 -16.375 1 93.5 69 LYS B CA 1
ATOM 1799 C C . LYS B 1 69 ? 5.469 -31.844 -15.445 1 93.5 69 LYS B C 1
ATOM 1801 O O . LYS B 1 69 ? 6.469 -32.5 -15.727 1 93.5 69 LYS B O 1
ATOM 1806 N N . PHE B 1 70 ? 4.797 -31.906 -14.359 1 93.06 70 PHE B N 1
ATOM 1807 C CA . PHE B 1 70 ? 5.293 -32.812 -13.344 1 93.06 70 PHE B CA 1
ATOM 1808 C C . PHE B 1 70 ? 4.324 -33.969 -13.141 1 93.06 70 PHE B C 1
ATOM 1810 O O . PHE B 1 70 ? 3.166 -33.906 -13.562 1 93.06 70 PHE B O 1
ATOM 1817 N N . THR B 1 71 ? 4.895 -35.062 -12.5 1 92.69 71 THR B N 1
ATOM 1818 C CA . THR B 1 71 ? 4.07 -36.188 -12.141 1 92.69 71 THR B CA 1
ATOM 1819 C C . THR B 1 71 ? 3.322 -35.938 -10.836 1 92.69 71 THR B C 1
ATOM 1821 O O . THR B 1 71 ? 3.887 -35.375 -9.891 1 92.69 71 THR B O 1
ATOM 1824 N N . ARG B 1 72 ? 2.08 -36.344 -10.836 1 93.81 72 ARG B N 1
ATOM 1825 C CA . ARG B 1 72 ? 1.264 -36.188 -9.633 1 93.81 72 ARG B CA 1
ATOM 1826 C C . ARG B 1 72 ? 1.888 -36.906 -8.445 1 93.81 72 ARG B C 1
ATOM 1828 O O . ARG B 1 72 ? 2.172 -38.094 -8.523 1 93.81 72 ARG B O 1
ATOM 1835 N N . PRO B 1 73 ? 2.039 -36.125 -7.406 1 93 73 PRO B N 1
ATOM 1836 C CA . PRO B 1 73 ? 2.609 -36.781 -6.23 1 93 73 PRO B CA 1
ATOM 1837 C C . PRO B 1 73 ? 1.624 -37.719 -5.547 1 93 73 PRO B C 1
ATOM 1839 O O . PRO B 1 73 ? 0.411 -37.5 -5.617 1 93 73 PRO B O 1
ATOM 1842 N N . THR B 1 74 ? 2.24 -38.75 -4.902 1 91.19 74 THR B N 1
ATOM 1843 C CA . THR B 1 74 ? 1.417 -39.594 -4.043 1 91.19 74 THR B CA 1
ATOM 1844 C C . THR B 1 74 ? 1.081 -38.875 -2.738 1 91.19 74 THR B C 1
ATOM 1846 O O . THR B 1 74 ? 1.55 -37.781 -2.502 1 91.19 74 THR B O 1
ATOM 1849 N N . ASN B 1 75 ? 0.244 -39.469 -1.9 1 86.94 75 ASN B N 1
ATOM 1850 C CA . ASN B 1 75 ? -0.18 -38.844 -0.651 1 86.94 75 ASN B CA 1
ATOM 1851 C C . ASN B 1 75 ? 0.902 -38.938 0.421 1 86.94 75 ASN B C 1
ATOM 1853 O O . ASN B 1 75 ? 0.754 -38.375 1.512 1 86.94 75 ASN B O 1
ATOM 1857 N N . GLU B 1 76 ? 2.012 -39.5 0.064 1 87.44 76 GLU B N 1
ATOM 1858 C CA . GLU B 1 76 ? 3.131 -39.594 0.997 1 87.44 76 GLU B CA 1
ATOM 1859 C C . GLU B 1 76 ? 3.828 -38.25 1.154 1 87.44 76 GLU B C 1
ATOM 1861 O O . GLU B 1 76 ? 4.031 -37.531 0.173 1 87.44 76 GLU B O 1
ATOM 1866 N N . LYS B 1 77 ? 4.242 -38 2.318 1 85.62 77 LYS B N 1
ATOM 1867 C CA . LYS B 1 77 ? 4.863 -36.719 2.65 1 85.62 77 LYS B CA 1
ATOM 1868 C C . LYS B 1 77 ? 6.086 -36.469 1.774 1 85.62 77 LYS B C 1
ATOM 1870 O O . LYS B 1 77 ? 6.262 -35.344 1.259 1 85.62 77 LYS B O 1
ATOM 1875 N N . LYS B 1 78 ? 6.895 -37.438 1.687 1 89 78 LYS B N 1
ATOM 1876 C CA . LYS B 1 78 ? 8.117 -37.281 0.91 1 89 78 LYS B CA 1
ATOM 1877 C C . LYS B 1 78 ? 7.812 -36.938 -0.543 1 89 78 LYS B C 1
ATOM 1879 O O . LYS B 1 78 ? 8.469 -36.062 -1.133 1 89 78 LYS B O 1
ATOM 1884 N N . SER B 1 79 ? 6.816 -37.594 -1.12 1 90.94 79 SER B N 1
ATOM 1885 C CA . SER B 1 79 ? 6.426 -37.375 -2.508 1 90.94 79 SER B CA 1
ATOM 1886 C C . SER B 1 79 ? 5.887 -35.969 -2.707 1 90.94 79 SER B C 1
ATOM 1888 O O . SER B 1 79 ? 6.242 -35.281 -3.674 1 90.94 79 SER B O 1
ATOM 1890 N N . GLN B 1 80 ? 5.125 -35.531 -1.83 1 89.12 80 GLN B N 1
ATOM 1891 C CA . GLN B 1 80 ? 4.559 -34.188 -1.896 1 89.12 80 GLN B CA 1
ATOM 1892 C C . GLN B 1 80 ? 5.645 -33.125 -1.75 1 89.12 80 GLN B C 1
ATOM 1894 O O . GLN B 1 80 ? 5.66 -32.125 -2.492 1 89.12 80 GLN B O 1
ATOM 1899 N N . HIS B 1 81 ? 6.512 -33.406 -0.782 1 89.5 81 HIS B N 1
ATOM 1900 C CA . HIS B 1 81 ? 7.617 -32.469 -0.56 1 89.5 81 HIS B CA 1
ATOM 1901 C C . HIS B 1 81 ? 8.492 -32.344 -1.804 1 89.5 81 HIS B C 1
ATOM 1903 O O . HIS B 1 81 ? 8.875 -31.234 -2.189 1 89.5 81 HIS B O 1
ATOM 1909 N N . MET B 1 82 ? 8.773 -33.438 -2.387 1 92.69 82 MET B N 1
ATOM 1910 C CA . MET B 1 82 ? 9.617 -33.438 -3.582 1 92.69 82 MET B CA 1
ATOM 1911 C C . MET B 1 82 ? 8.945 -32.688 -4.719 1 92.69 82 MET B C 1
ATOM 1913 O O . MET B 1 82 ? 9.594 -31.891 -5.41 1 92.69 82 MET B O 1
ATOM 1917 N N . TYR B 1 83 ? 7.648 -32.906 -4.84 1 94.5 83 TYR B N 1
ATOM 1918 C CA . TYR B 1 83 ? 6.891 -32.219 -5.867 1 94.5 83 TYR B CA 1
ATOM 1919 C C . TYR B 1 83 ? 6.961 -30.703 -5.656 1 94.5 83 TYR B C 1
ATOM 1921 O O . TYR B 1 83 ? 7.316 -29.953 -6.574 1 94.5 83 TYR B O 1
ATOM 1929 N N . VAL B 1 84 ? 6.68 -30.25 -4.469 1 91.69 84 VAL B N 1
ATOM 1930 C CA . VAL B 1 84 ? 6.625 -28.828 -4.148 1 91.69 84 VAL B CA 1
ATOM 1931 C C . VAL B 1 84 ? 8 -28.203 -4.34 1 91.69 84 VAL B C 1
ATOM 1933 O O . VAL B 1 84 ? 8.125 -27.141 -4.945 1 91.69 84 VAL B O 1
ATOM 1936 N N . THR B 1 85 ? 9.023 -28.906 -3.852 1 91.38 85 THR B N 1
ATOM 1937 C CA . THR B 1 85 ? 10.391 -28.391 -3.936 1 91.38 85 THR B CA 1
ATOM 1938 C C . THR B 1 85 ? 10.836 -28.281 -5.391 1 91.38 85 THR B C 1
ATOM 1940 O O . THR B 1 85 ? 11.367 -27.25 -5.797 1 91.38 85 THR B O 1
ATOM 1943 N N . THR B 1 86 ? 10.609 -29.312 -6.121 1 94.44 86 THR B N 1
ATOM 1944 C CA . THR B 1 86 ? 11.008 -29.312 -7.523 1 94.44 86 THR B CA 1
ATOM 1945 C C . THR B 1 86 ? 10.266 -28.234 -8.305 1 94.44 86 THR B C 1
ATOM 1947 O O . THR B 1 86 ? 10.875 -27.484 -9.055 1 94.44 86 THR B O 1
ATOM 1950 N N . LYS B 1 87 ? 8.961 -28.188 -8.125 1 94.19 87 LYS B N 1
ATOM 1951 C CA . LYS B 1 87 ? 8.133 -27.188 -8.773 1 94.19 87 LYS B CA 1
ATOM 1952 C C . LYS B 1 87 ? 8.641 -25.781 -8.453 1 94.19 87 LYS B C 1
ATOM 1954 O O . LYS B 1 87 ? 8.828 -24.969 -9.359 1 94.19 87 LYS B O 1
ATOM 1959 N N . ASN B 1 88 ? 8.867 -25.531 -7.184 1 90.62 88 ASN B N 1
ATOM 1960 C CA . ASN B 1 88 ? 9.281 -24.203 -6.746 1 90.62 88 ASN B CA 1
ATOM 1961 C C . ASN B 1 88 ? 10.664 -23.844 -7.289 1 90.62 88 ASN B C 1
ATOM 1963 O O . ASN B 1 88 ? 10.898 -22.688 -7.676 1 90.62 88 ASN B O 1
ATOM 1967 N N . ASN B 1 89 ? 11.531 -24.781 -7.289 1 92.62 89 ASN B N 1
ATOM 1968 C CA . ASN B 1 89 ? 12.867 -24.547 -7.836 1 92.62 89 ASN B CA 1
ATOM 1969 C C . ASN B 1 89 ? 12.812 -24.203 -9.32 1 92.62 89 ASN B C 1
ATOM 1971 O O . ASN B 1 89 ? 13.469 -23.281 -9.773 1 92.62 89 ASN B O 1
ATOM 1975 N N . GLN B 1 90 ? 12.07 -24.938 -10.031 1 94.88 90 GLN B N 1
ATOM 1976 C CA . GLN B 1 90 ? 11.953 -24.656 -11.461 1 94.88 90 GLN B CA 1
ATOM 1977 C C . GLN B 1 90 ? 11.281 -23.312 -11.703 1 94.88 90 GLN B C 1
ATOM 1979 O O . GLN B 1 90 ? 11.695 -22.547 -12.586 1 94.88 90 GLN B O 1
ATOM 1984 N N . LEU B 1 91 ? 10.219 -23.094 -10.945 1 94.5 91 LEU B N 1
ATOM 1985 C CA . LEU B 1 91 ? 9.531 -21.812 -11.062 1 94.5 91 LEU B CA 1
ATOM 1986 C C . LEU B 1 91 ? 10.5 -20.641 -10.836 1 94.5 91 LEU B C 1
ATOM 1988 O O . LEU B 1 91 ? 10.508 -19.672 -11.594 1 94.5 91 LEU B O 1
ATOM 1992 N N . ARG B 1 92 ? 11.297 -20.734 -9.805 1 91.62 92 ARG B N 1
ATOM 1993 C CA . ARG B 1 92 ? 12.289 -19.703 -9.492 1 91.62 92 ARG B CA 1
ATOM 1994 C C . ARG B 1 92 ? 13.273 -19.516 -10.641 1 91.62 92 ARG B C 1
ATOM 1996 O O . ARG B 1 92 ? 13.727 -18.406 -10.898 1 91.62 92 ARG B O 1
ATOM 2003 N N . SER B 1 93 ? 13.516 -20.578 -11.32 1 91.69 93 SER B N 1
ATOM 2004 C CA . SER B 1 93 ? 14.477 -20.516 -12.422 1 91.69 93 SER B CA 1
ATOM 2005 C C . SER B 1 93 ? 13.891 -19.812 -13.641 1 91.69 93 SER B C 1
ATOM 2007 O O . SER B 1 93 ? 14.625 -19.281 -14.469 1 91.69 93 SER B O 1
ATOM 2009 N N . ILE B 1 94 ? 12.602 -19.859 -13.758 1 91.94 94 ILE B N 1
ATOM 2010 C CA . ILE B 1 94 ? 11.906 -19.297 -14.914 1 91.94 94 ILE B CA 1
ATOM 2011 C C . ILE B 1 94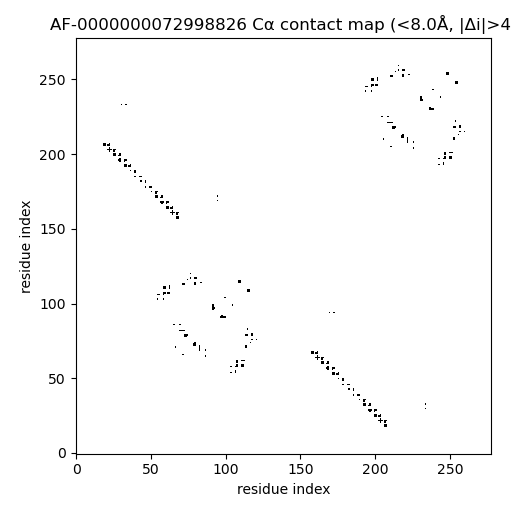 ? 11.609 -17.828 -14.672 1 91.94 94 ILE B C 1
ATOM 2013 O O . ILE B 1 94 ? 11.656 -17.016 -15.602 1 91.94 94 ILE B O 1
ATOM 2017 N N . LEU B 1 95 ? 11.258 -17.469 -13.453 1 92 95 LEU B N 1
ATOM 2018 C CA . LEU B 1 95 ? 10.836 -16.109 -13.133 1 92 95 LEU B CA 1
ATOM 2019 C C . LEU B 1 95 ? 12.023 -15.148 -13.125 1 92 95 LEU B C 1
ATOM 2021 O O . LEU B 1 95 ? 13.125 -15.531 -12.734 1 92 95 LEU B O 1
ATOM 2025 N N . PRO B 1 96 ? 11.555 -13.82 -13.422 1 79.12 96 PRO B N 1
ATOM 2026 C CA . PRO B 1 96 ? 12.602 -12.797 -13.383 1 79.12 96 PRO B CA 1
ATOM 2027 C C . PRO B 1 96 ? 13.102 -12.523 -11.969 1 79.12 96 PRO B C 1
ATOM 2029 O O . PRO B 1 96 ? 12.312 -12.555 -11.016 1 79.12 96 PRO B O 1
ATOM 2032 N N . ASN B 1 97 ? 14.391 -12.641 -11.711 1 77.12 97 ASN B N 1
ATOM 2033 C CA . ASN B 1 97 ? 15.102 -12.273 -10.492 1 77.12 97 ASN B CA 1
ATOM 2034 C C . ASN B 1 97 ? 15.164 -13.438 -9.508 1 77.12 97 ASN B C 1
ATOM 2036 O O . ASN B 1 97 ? 15.641 -13.273 -8.383 1 77.12 97 ASN B O 1
ATOM 2040 N N . HIS B 1 98 ? 14.531 -14.547 -9.898 1 73.75 98 HIS B N 1
ATOM 2041 C CA . HIS B 1 98 ? 14.633 -15.789 -9.148 1 73.75 98 HIS B CA 1
ATOM 2042 C C . HIS B 1 98 ? 14.023 -15.648 -7.758 1 73.75 98 HIS B C 1
ATOM 2044 O O . HIS B 1 98 ? 14.43 -16.344 -6.824 1 73.75 98 HIS B O 1
ATOM 2050 N N . PHE B 1 99 ? 13.086 -14.547 -7.699 1 78.44 99 PHE B N 1
ATOM 2051 C CA . PHE B 1 99 ? 12.547 -14.266 -6.375 1 78.44 99 PHE B CA 1
ATOM 2052 C C . PHE B 1 99 ? 11.031 -14.391 -6.375 1 78.44 99 PHE B C 1
ATOM 2054 O O . PHE B 1 99 ? 10.367 -13.969 -7.328 1 78.44 99 PHE B O 1
ATOM 2061 N N . ILE B 1 100 ? 10.594 -15.156 -5.402 1 84.56 100 ILE B N 1
ATOM 2062 C CA . ILE B 1 100 ? 9.172 -15.258 -5.121 1 84.56 100 ILE B CA 1
ATOM 2063 C C . ILE B 1 100 ? 8.914 -14.977 -3.643 1 84.56 100 ILE B C 1
ATOM 2065 O O . ILE B 1 100 ? 9.508 -15.602 -2.768 1 84.56 100 ILE B O 1
ATOM 2069 N N . SER B 1 101 ? 8.078 -13.992 -3.465 1 83 101 SER B N 1
ATOM 2070 C CA . SER B 1 101 ? 7.801 -13.641 -2.076 1 83 101 SER B CA 1
ATOM 2071 C C . SER B 1 101 ? 7.059 -14.766 -1.362 1 83 101 SER B C 1
ATOM 2073 O O . SER B 1 101 ? 6.441 -15.617 -2.006 1 83 101 SER B O 1
ATOM 2075 N N . ARG B 1 102 ? 7.152 -14.719 -0.007 1 82.62 102 ARG B N 1
ATOM 2076 C CA . ARG B 1 102 ? 6.465 -15.711 0.815 1 82.62 102 ARG B CA 1
ATOM 2077 C C . ARG B 1 102 ? 4.957 -15.656 0.589 1 82.62 102 ARG B C 1
ATOM 2079 O O . ARG B 1 102 ? 4.297 -16.703 0.544 1 82.62 102 ARG B O 1
ATOM 2086 N N . SER B 1 103 ? 4.426 -14.484 0.48 1 83 103 SER B N 1
ATOM 2087 C CA . SER B 1 103 ? 2.992 -14.312 0.275 1 83 103 SER B CA 1
ATOM 2088 C C . SER B 1 103 ? 2.541 -14.953 -1.03 1 83 103 SER B C 1
ATOM 2090 O O . SER B 1 103 ? 1.488 -15.602 -1.079 1 83 103 SER B O 1
ATOM 2092 N N . ILE B 1 104 ? 3.311 -14.805 -2.002 1 89.25 104 ILE B N 1
ATOM 2093 C CA . ILE B 1 104 ? 2.994 -15.422 -3.283 1 89.25 104 ILE B CA 1
ATOM 2094 C C . ILE B 1 104 ? 3.104 -16.938 -3.166 1 89.25 104 ILE B C 1
ATOM 2096 O O . ILE B 1 104 ? 2.238 -17.672 -3.656 1 89.25 104 ILE B O 1
ATOM 2100 N N . MET B 1 105 ? 4.121 -17.422 -2.494 1 87.69 105 MET B N 1
ATOM 2101 C CA . MET B 1 105 ? 4.32 -18.859 -2.311 1 87.69 105 MET B CA 1
ATOM 2102 C C . MET B 1 105 ? 3.127 -19.484 -1.603 1 87.69 105 MET B C 1
ATOM 2104 O O . MET B 1 105 ? 2.707 -20.594 -1.948 1 87.69 105 MET B O 1
ATOM 2108 N N . ARG B 1 106 ? 2.646 -18.766 -0.623 1 87.62 106 ARG B N 1
ATOM 2109 C CA . ARG B 1 106 ? 1.468 -19.234 0.094 1 87.62 106 ARG B CA 1
ATOM 2110 C C . ARG B 1 106 ? 0.276 -19.375 -0.847 1 87.62 106 ARG B C 1
ATOM 2112 O O . ARG B 1 106 ? -0.447 -20.375 -0.796 1 87.62 106 ARG B O 1
ATOM 2119 N N . LYS B 1 107 ? 0.126 -18.453 -1.689 1 90.75 107 LYS B N 1
ATOM 2120 C CA . LYS B 1 107 ? -0.989 -18.469 -2.633 1 90.75 107 LYS B CA 1
ATOM 2121 C C . LYS B 1 107 ? -0.835 -19.609 -3.637 1 90.75 107 LYS B C 1
ATOM 2123 O O . LYS B 1 107 ? -1.822 -20.234 -4.031 1 90.75 107 LYS B O 1
ATOM 2128 N N . LEU B 1 108 ? 0.377 -19.812 -4.039 1 93 108 LEU B N 1
ATOM 2129 C CA . LEU B 1 108 ? 0.669 -20.922 -4.949 1 93 108 LEU B CA 1
ATOM 2130 C C . LEU B 1 108 ? 0.257 -22.25 -4.336 1 93 108 LEU B C 1
ATOM 2132 O O . LEU B 1 108 ? -0.345 -23.094 -5.008 1 93 108 LEU B O 1
ATOM 2136 N N . ARG B 1 109 ? 0.588 -22.422 -3.133 1 89.69 109 ARG B N 1
ATOM 2137 C CA . ARG B 1 109 ? 0.256 -23.656 -2.426 1 89.69 109 ARG B CA 1
ATOM 2138 C C . ARG B 1 109 ? -1.255 -23.812 -2.287 1 89.69 109 ARG B C 1
ATOM 2140 O O . ARG B 1 109 ? -1.789 -24.906 -2.492 1 89.69 109 ARG B O 1
ATOM 2147 N N . GLU B 1 110 ? -1.896 -22.781 -1.932 1 89.5 110 GLU B N 1
ATOM 2148 C CA . GLU B 1 110 ? -3.344 -22.797 -1.749 1 89.5 110 GLU B CA 1
ATOM 2149 C C . GLU B 1 110 ? -4.062 -23.172 -3.041 1 89.5 110 GLU B C 1
ATOM 2151 O O . GLU B 1 110 ? -5.113 -23.812 -3.006 1 89.5 110 GLU B O 1
ATOM 2156 N N . GLN B 1 111 ? -3.525 -22.781 -4.078 1 91.81 111 GLN B N 1
ATOM 2157 C CA . GLN B 1 111 ? -4.195 -22.953 -5.363 1 91.81 111 GLN B CA 1
ATOM 2158 C C . GLN B 1 111 ? -3.906 -24.344 -5.949 1 91.81 111 GLN B C 1
ATOM 2160 O O . GLN B 1 111 ? -4.641 -24.812 -6.816 1 91.81 111 GLN B O 1
ATOM 2165 N N . ASP B 1 112 ? -2.85 -24.953 -5.57 1 93.94 112 ASP B N 1
ATOM 2166 C CA . ASP B 1 112 ? -2.408 -26.219 -6.145 1 93.94 112 ASP B CA 1
ATOM 2167 C C . ASP B 1 112 ? -3.125 -27.391 -5.492 1 93.94 112 ASP B C 1
ATOM 2169 O O . ASP B 1 112 ? -2.838 -27.75 -4.348 1 93.94 112 ASP B O 1
ATOM 2173 N N . SER B 1 113 ? -3.986 -28.078 -6.188 1 91.12 113 SER B N 1
ATOM 2174 C CA . SER B 1 113 ? -4.809 -29.172 -5.672 1 91.12 113 SER B CA 1
ATOM 2175 C C . SER B 1 113 ? -3.951 -30.375 -5.293 1 91.12 113 SER B C 1
ATOM 2177 O O . SER B 1 113 ? -4.395 -31.25 -4.543 1 91.12 113 SER B O 1
ATOM 2179 N N . TRP B 1 114 ? -2.754 -30.406 -5.785 1 92.19 114 TRP B N 1
ATOM 2180 C CA . TRP B 1 114 ? -1.883 -31.531 -5.5 1 92.19 114 TRP B CA 1
ATOM 2181 C C . TRP B 1 114 ? -1.146 -31.344 -4.18 1 92.19 114 TRP B C 1
ATOM 2183 O O . TRP B 1 114 ? -0.508 -32.281 -3.674 1 92.19 114 TRP B O 1
ATOM 2193 N N . CYS B 1 115 ? -1.246 -30.062 -3.637 1 82.81 115 CYS B N 1
ATOM 2194 C CA . CYS B 1 115 ? -0.54 -29.766 -2.398 1 82.81 115 CYS B CA 1
ATOM 2195 C C . CYS B 1 115 ? -1.508 -29.672 -1.225 1 82.81 115 CYS B C 1
ATOM 2197 O O . CYS B 1 115 ? -1.138 -29.234 -0.139 1 82.81 115 CYS B O 1
ATOM 2199 N N . LYS B 1 116 ? -2.723 -29.891 -1.322 1 72.88 116 LYS B N 1
ATOM 2200 C CA . LYS B 1 116 ? -3.748 -29.688 -0.302 1 72.88 116 LYS B CA 1
ATOM 2201 C C . LYS B 1 116 ? -3.426 -30.469 0.965 1 72.88 116 LYS B C 1
ATOM 2203 O O . LYS B 1 116 ? -3.697 -30.016 2.076 1 72.88 116 LYS B O 1
ATOM 2208 N N . ASN B 1 117 ? -2.76 -31.516 0.792 1 62.91 117 ASN B N 1
ATOM 2209 C CA . ASN B 1 117 ? -2.477 -32.344 1.964 1 62.91 117 ASN B CA 1
ATOM 2210 C C . ASN B 1 117 ? -1.177 -31.906 2.643 1 62.91 117 ASN B C 1
ATOM 2212 O O . ASN B 1 117 ? -0.871 -32.375 3.746 1 62.91 117 ASN B O 1
ATOM 2216 N N . GLU B 1 118 ? -0.393 -31.094 1.903 1 61.38 118 GLU B N 1
ATOM 2217 C CA . GLU B 1 118 ? 0.89 -30.672 2.457 1 61.38 118 GLU B CA 1
ATOM 2218 C C . GLU B 1 118 ? 0.697 -29.828 3.713 1 61.38 118 GLU B C 1
ATOM 2220 O O . GLU B 1 118 ? 1.52 -29.859 4.629 1 61.38 118 GLU B O 1
ATOM 2225 N N . ARG B 1 119 ? -0.313 -28.844 3.648 1 58.53 119 ARG B N 1
ATOM 2226 C CA . ARG B 1 119 ? -0.62 -28.047 4.836 1 58.53 119 ARG B CA 1
ATOM 2227 C C . ARG B 1 119 ? -0.842 -28.953 6.047 1 58.53 119 ARG B C 1
ATOM 2229 O O . ARG B 1 119 ? -0.564 -28.547 7.18 1 58.53 119 ARG B O 1
ATOM 2236 N N . MET B 1 120 ? -1.28 -30.047 5.715 1 51.97 120 MET B N 1
ATOM 2237 C CA . MET B 1 120 ? -1.513 -31.016 6.789 1 51.97 120 MET B CA 1
ATOM 2238 C C . MET B 1 120 ? -0.202 -31.406 7.469 1 51.97 120 MET B C 1
ATOM 2240 O O . MET B 1 120 ? -0.182 -31.703 8.664 1 51.97 120 MET B O 1
ATOM 2244 N N . PHE B 1 121 ? 0.9 -31.219 6.695 1 49 121 PHE B N 1
ATOM 2245 C CA . PHE B 1 121 ? 2.182 -31.625 7.262 1 49 121 PHE B CA 1
ATOM 2246 C C . PHE B 1 121 ? 2.916 -30.438 7.852 1 49 121 PHE B C 1
ATOM 2248 O O . PHE B 1 121 ? 3.746 -30.594 8.75 1 49 121 PHE B O 1
ATOM 2255 N N . GLU B 1 122 ? 2.771 -29.281 7.27 1 54.22 122 GLU B N 1
ATOM 2256 C CA . GLU B 1 122 ? 3.434 -28.078 7.758 1 54.22 122 GLU B CA 1
ATOM 2257 C C . GLU B 1 122 ? 2.939 -27.703 9.148 1 54.22 122 GLU B C 1
ATOM 2259 O O . GLU B 1 122 ? 3.709 -27.203 9.969 1 54.22 122 GLU B O 1
ATOM 2264 N N . ASP B 1 123 ? 1.693 -27.844 9.367 1 44.81 123 ASP B N 1
ATOM 2265 C CA . ASP B 1 123 ? 1.246 -27.609 10.742 1 44.81 123 ASP B CA 1
ATOM 2266 C C . ASP B 1 123 ? 1.989 -28.516 11.727 1 44.81 123 ASP B C 1
ATOM 2268 O O . ASP B 1 123 ? 2.084 -28.188 12.914 1 44.81 123 ASP B O 1
ATOM 2272 N N . GLU B 1 124 ? 2.498 -29.672 11.312 1 41.34 124 GLU B N 1
ATOM 2273 C CA . GLU B 1 124 ? 3.277 -30.453 12.273 1 41.34 124 GLU B CA 1
ATOM 2274 C C . GLU B 1 124 ? 4.652 -29.828 12.5 1 41.34 124 GLU B C 1
ATOM 2276 O O . GLU B 1 124 ? 5.195 -29.891 13.609 1 41.34 124 GLU B O 1
ATOM 2281 N N . HIS B 1 125 ? 5.402 -29.391 11.438 1 38.94 125 HIS B N 1
ATOM 2282 C CA . HIS B 1 125 ? 6.734 -28.828 11.633 1 38.94 125 HIS B CA 1
ATOM 2283 C C . HIS B 1 125 ? 6.672 -27.344 11.922 1 38.94 125 HIS B C 1
ATOM 2285 O O . HIS B 1 125 ? 7.699 -26.719 12.203 1 38.94 125 HIS B O 1
ATOM 2291 N N . HIS B 1 126 ? 5.668 -26.625 11.547 1 41.31 126 HIS B N 1
ATOM 2292 C CA . HIS B 1 126 ? 5.723 -25.219 11.922 1 41.31 126 HIS B CA 1
ATOM 2293 C C . HIS B 1 126 ? 5.82 -25.062 13.438 1 41.31 126 HIS B C 1
ATOM 2295 O O . HIS B 1 126 ? 5.746 -23.953 13.953 1 41.31 126 HIS B O 1
ATOM 2301 N N . VAL B 1 127 ? 5.906 -26.094 14.195 1 34.66 127 VAL B N 1
ATOM 2302 C CA . VAL B 1 127 ? 6.207 -25.766 15.578 1 34.66 127 VAL B CA 1
ATOM 2303 C C . VAL B 1 127 ? 7.586 -25.109 15.672 1 34.66 127 VAL B C 1
ATOM 2305 O O . VAL B 1 127 ? 7.801 -24.203 16.484 1 34.66 127 VAL B O 1
ATOM 2308 N N . GLY B 1 128 ? 8.695 -25.641 15.031 1 32.84 128 GLY B N 1
ATOM 2309 C CA . GLY B 1 128 ? 10.016 -25.125 15.383 1 32.84 128 GLY B CA 1
ATOM 2310 C C . GLY B 1 128 ? 10.375 -23.859 14.656 1 32.84 128 GLY B C 1
ATOM 2311 O O . GLY B 1 128 ? 11.445 -23.281 14.875 1 32.84 128 GLY B O 1
ATOM 2312 N N . GLY B 1 129 ? 10.094 -23.641 13.344 1 32.62 129 GLY B N 1
ATOM 2313 C CA . GLY B 1 129 ? 10.797 -22.562 12.664 1 32.62 129 GLY B CA 1
ATOM 2314 C C . GLY B 1 129 ? 10.281 -21.188 13.031 1 32.62 129 GLY B C 1
ATOM 2315 O O . GLY B 1 129 ? 9.156 -20.828 12.672 1 32.62 129 GLY B O 1
ATOM 2316 N N . GLY B 1 130 ? 10.547 -20.625 14.195 1 31.45 130 GLY B N 1
ATOM 2317 C CA . GLY B 1 130 ? 10.398 -19.281 14.758 1 31.45 130 GLY B CA 1
ATOM 2318 C C . GLY B 1 130 ? 10.773 -18.188 13.781 1 31.45 130 GLY B C 1
ATOM 2319 O O . GLY B 1 130 ? 10.383 -17.031 13.969 1 31.45 130 GLY B O 1
ATOM 2320 N N . PHE B 1 131 ? 11.906 -18.328 13.031 1 26.34 131 PHE B N 1
ATOM 2321 C CA . PHE B 1 131 ? 12.68 -17.125 12.75 1 26.34 131 PHE B CA 1
ATOM 2322 C C . PHE B 1 131 ? 12.016 -16.297 11.664 1 26.34 131 PHE B C 1
ATOM 2324 O O . PHE B 1 131 ? 12.453 -15.18 11.359 1 26.34 131 PHE B O 1
ATOM 2331 N N . CYS B 1 132 ? 11.391 -16.891 10.609 1 33.41 132 CYS B N 1
ATOM 2332 C CA . CYS B 1 132 ? 11.289 -15.914 9.531 1 33.41 132 CYS B CA 1
ATOM 2333 C C . CYS B 1 132 ? 10.312 -14.805 9.906 1 33.41 132 CYS B C 1
ATOM 2335 O O . CYS B 1 132 ? 9.117 -15.039 10.039 1 33.41 132 CYS B O 1
ATOM 2337 N N . LYS B 1 133 ? 10.75 -13.867 10.742 1 30.39 133 LYS B N 1
ATOM 2338 C CA . LYS B 1 133 ? 10.078 -12.609 11.062 1 30.39 133 LYS B CA 1
ATOM 2339 C C . LYS B 1 133 ? 9.539 -11.945 9.805 1 30.39 133 LYS B C 1
ATOM 2341 O O . LYS B 1 133 ? 10.258 -11.781 8.812 1 30.39 133 LYS B O 1
ATOM 2346 N N . ASP B 1 134 ? 8.344 -12.086 9.492 1 30.41 134 ASP B N 1
ATOM 2347 C CA . ASP B 1 134 ? 7.645 -11.172 8.602 1 30.41 134 ASP B CA 1
ATOM 2348 C C . ASP B 1 134 ? 8.141 -9.742 8.789 1 30.41 134 ASP B C 1
ATOM 2350 O O . ASP B 1 134 ? 7.992 -9.164 9.867 1 30.41 134 ASP B O 1
ATOM 2354 N N . ALA B 1 135 ? 9.453 -9.469 8.453 1 27.62 135 ALA B N 1
ATOM 2355 C CA . ALA B 1 135 ? 9.797 -8.047 8.383 1 27.62 135 ALA B CA 1
ATOM 2356 C C . ALA B 1 135 ? 8.664 -7.242 7.75 1 27.62 135 ALA B C 1
ATOM 2358 O O . ALA B 1 135 ? 8.484 -7.258 6.531 1 27.62 135 ALA B O 1
ATOM 2359 N N . ASP B 1 136 ? 7.488 -7.344 8.211 1 29.88 136 ASP B N 1
ATOM 2360 C CA . ASP B 1 136 ? 6.52 -6.285 7.961 1 29.88 136 ASP B CA 1
ATOM 2361 C C . ASP B 1 136 ? 7.137 -4.91 8.188 1 29.88 136 ASP B C 1
ATOM 2363 O O . ASP B 1 136 ? 7.551 -4.586 9.305 1 29.88 136 ASP B O 1
ATOM 2367 N N . PHE B 1 137 ? 8.023 -4.438 7.277 1 26.66 137 PHE B N 1
ATOM 2368 C CA . PHE B 1 137 ? 8.375 -3.023 7.293 1 26.66 137 PHE B CA 1
ATOM 2369 C C . PHE B 1 137 ? 7.16 -2.168 7.633 1 26.66 137 PHE B C 1
ATOM 2371 O O . PHE B 1 137 ? 6.105 -2.303 7.008 1 26.66 137 PHE B O 1
ATOM 2378 N N . ASP B 1 138 ? 7.066 -1.966 8.867 1 27.59 138 ASP B N 1
ATOM 2379 C CA . ASP B 1 138 ? 6.281 -0.847 9.375 1 27.59 138 ASP B CA 1
ATOM 2380 C C . ASP B 1 138 ? 6.445 0.387 8.492 1 27.59 138 ASP B C 1
ATOM 2382 O O . ASP B 1 138 ? 7.566 0.826 8.227 1 27.59 138 ASP B O 1
ATOM 2386 N N . PHE B 1 139 ? 5.578 0.63 7.562 1 22.72 139 PHE B N 1
ATOM 2387 C CA . PHE B 1 139 ? 5.504 2.041 7.199 1 22.72 139 PHE B CA 1
ATOM 2388 C C . PHE B 1 139 ? 5.25 2.902 8.43 1 22.72 139 PHE B C 1
ATOM 2390 O O . PHE B 1 139 ? 4.555 2.482 9.352 1 22.72 139 PHE B O 1
#

pLDDT: mean 83.1, std 20.89, range [22.72, 98.06]

Radius of gyration: 30.77 Å; Cα contacts (8 Å, |Δi|>4): 184; chains: 2; bounding box: 30×117×67 Å

Foldseek 3Di:
DVVVVVVVVVVVVVVVVVVVVVVVVVVVVVVVVVVVVVVVVVVVVVVVVVVVVVLLVVLQVLLVVLPVVDDQFDLDQVRLVVSLVVSLQVVLV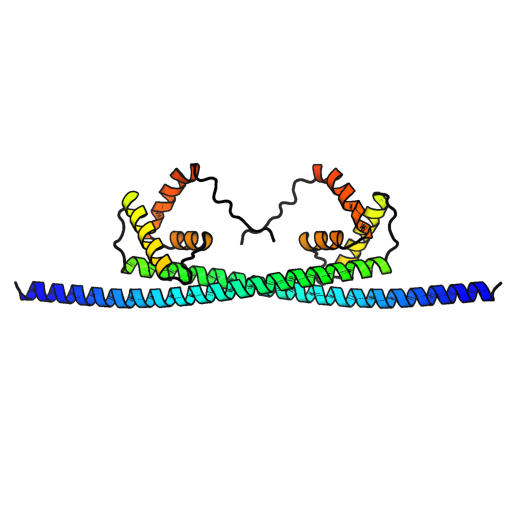PDPNSDDDPVSSVSNLVNHPSNVCVVVVCVVPVVPPPDPPPCPVPD/DVVVVVVVVVVVVVVVVVVVVVVVVVVVVVVVVVVVVVVVVVVVVVVVVVVVVVLLVVLQVLLVVLPVVDDQFDLDQVRLVVSLVVSLQVVLVPDPPSDDDPVSSVSNLVNHPSNVCVVVVCVVPVVPPPPPPPPPVDD

Solvent-accessible surface area (backbone atoms only — not comparable to full-atom values): 15394 Å² total; per-residue (Å²): 114,69,65,59,55,52,51,50,50,50,50,52,49,52,51,48,51,50,37,50,52,50,28,50,50,27,48,54,48,30,52,50,34,48,52,52,45,53,52,50,52,53,50,52,54,51,52,51,54,50,46,53,51,40,49,52,54,27,21,48,28,49,36,55,24,44,66,54,71,46,77,82,57,57,94,46,66,68,41,37,48,51,46,52,51,52,51,51,53,52,49,31,68,69,45,100,71,55,69,75,55,68,70,55,51,51,47,33,44,71,56,20,81,83,40,62,65,48,61,66,50,46,68,66,54,58,70,72,72,74,72,82,66,78,74,67,72,77,124,113,68,65,59,55,51,52,51,50,51,50,51,49,52,50,47,52,50,37,48,52,50,27,50,50,26,48,54,50,28,51,53,35,48,53,52,44,52,53,49,53,52,50,50,52,52,52,52,52,49,47,54,51,40,49,51,54,27,22,48,27,49,36,56,23,45,64,55,72,46,78,85,57,56,94,46,67,68,41,38,50,49,46,53,50,52,51,50,53,51,49,32,71,71,43,82,87,54,66,76,54,68,71,55,50,52,46,33,45,73,57,20,82,84,41,64,66,48,60,67,49,44,69,65,56,59,71,71,72,74,68,83,64,76,76,66,76,75,124

Sequence (278 aa):
MADFWDDLLEQCRNQYEFNQGFANHYQDQFMKNFKKYEELLREESEINKQKRTIIRIFAHNVAEWAHLKFTRPTNEKKSQHMYVTTKNNQLRSILPNHFISRSIMRKLREQDSWCKNERMFEDEHHVGGGFCKDADFDFMADFWDDLLEQCRNQYEFNQGFANHYQDQFMKNFKKYEELLREESEINKQKRTIIRIFAHNVAEWAHLKFTRPTNEKKSQHMYVTTKNNQLRSILPNHFISRSIMRKLREQDSWCKNERMFEDEHHVGGGFCKDADFDF

Organism: Rhizopus oryzae (NCBI:txid64495)